Protein AF-A0AAE0N5F9-F1 (afdb_monomer_lite)

Sequence (360 aa):
MNVAGLPATLNPNDVPGDKTTNVETIGSKFAEYGYDVIHVQEDFNYHAAIFRTDNHPFRTATSGGVPFGSGLNTLSKLDWVRFERVKWATCSDASSSDCLTPKGFTFMRAAISAGAADNTTAVYVDFYNLHADAGTEGGDNPSYIAAFSQGNAVLTYGDTNGRYSRAADTAIREEGLCAKPSSNHSCETVDKVFYRSSPLVTLKAETFQYASSLFLQADGNVLSGH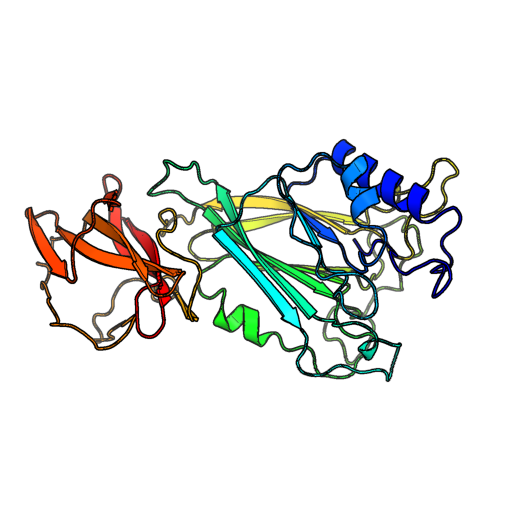NPVSVNFTWSSGPSLRQSTFRGGSYGTWFSDVSVGLTLTDGTRLTHGGTGGSATSITLGASEYWVEARLCQGQRSGQTRNFYSRASTTSGRTVAAGTATQDYATFSAPSGWHIVGFLGQAGDELDQLAFVYAPK

Structure (mmCIF, N/CA/C/O backbone):
data_AF-A0AAE0N5F9-F1
#
_entry.id   AF-A0AAE0N5F9-F1
#
loop_
_atom_site.group_PDB
_atom_site.id
_atom_site.type_symbol
_atom_site.label_atom_id
_atom_site.label_alt_id
_atom_site.label_comp_id
_atom_site.label_asym_id
_atom_site.label_entity_id
_atom_site.label_seq_id
_atom_site.pdbx_PDB_ins_code
_atom_site.Cartn_x
_atom_site.Cartn_y
_atom_site.Cartn_z
_atom_site.occupancy
_atom_site.B_iso_or_equiv
_atom_site.auth_seq_id
_atom_site.auth_comp_id
_atom_site.auth_asym_id
_atom_site.auth_atom_id
_atom_site.pdbx_PDB_model_num
ATOM 1 N N . MET A 1 1 ? 9.874 0.698 -11.959 1.00 92.56 1 MET A N 1
ATOM 2 C CA . MET A 1 1 ? 10.914 0.556 -12.990 1.00 92.56 1 MET A CA 1
ATOM 3 C C . MET A 1 1 ? 10.453 -0.527 -13.932 1.00 92.56 1 MET A C 1
ATOM 5 O O . MET A 1 1 ? 10.354 -1.678 -13.521 1.00 92.56 1 MET A O 1
ATOM 9 N N . ASN A 1 2 ? 10.182 -0.168 -15.178 1.00 93.19 2 ASN A N 1
ATOM 10 C CA . ASN A 1 2 ? 10.028 -1.157 -16.229 1.00 93.19 2 ASN A CA 1
ATOM 11 C C . ASN A 1 2 ? 11.397 -1.818 -16.478 1.00 93.19 2 ASN A C 1
ATOM 13 O O . ASN A 1 2 ? 12.380 -1.120 -16.735 1.00 93.19 2 ASN A O 1
ATOM 17 N N . VAL A 1 3 ? 11.489 -3.140 -16.315 1.00 94.12 3 VAL A N 1
ATOM 18 C CA . VAL A 1 3 ? 12.758 -3.892 -16.370 1.00 94.12 3 VAL A CA 1
ATOM 19 C C . VAL A 1 3 ? 13.013 -4.550 -17.726 1.00 94.12 3 VAL A C 1
ATOM 21 O O . VAL A 1 3 ? 13.980 -5.296 -17.858 1.00 94.12 3 VAL A O 1
ATOM 24 N N . ALA A 1 4 ? 12.173 -4.288 -18.736 1.00 89.94 4 ALA A N 1
ATOM 25 C CA . ALA A 1 4 ? 12.346 -4.814 -20.089 1.00 89.94 4 ALA A CA 1
ATOM 26 C C . ALA A 1 4 ? 12.454 -6.360 -20.150 1.00 89.94 4 ALA A C 1
ATOM 28 O O . ALA A 1 4 ? 13.187 -6.914 -20.977 1.00 89.94 4 ALA A O 1
ATOM 29 N N . GLY A 1 5 ? 11.727 -7.073 -19.284 1.00 89.06 5 GLY A N 1
ATOM 30 C CA . GLY A 1 5 ? 11.874 -8.514 -19.035 1.00 89.06 5 GLY A CA 1
ATOM 31 C C . GLY A 1 5 ? 11.122 -9.443 -19.998 1.00 89.06 5 GLY A C 1
ATOM 32 O O . GLY A 1 5 ? 10.902 -10.614 -19.670 1.00 89.06 5 GLY A O 1
ATOM 33 N N . LEU A 1 6 ? 10.737 -8.959 -21.183 1.00 86.75 6 LEU A N 1
ATOM 34 C CA . LEU A 1 6 ? 10.271 -9.803 -22.290 1.00 86.75 6 LEU A CA 1
ATOM 35 C C . LEU A 1 6 ? 11.394 -10.736 -22.778 1.00 86.75 6 LEU A C 1
ATOM 37 O O . LEU A 1 6 ? 12.543 -10.290 -22.850 1.00 86.75 6 LEU A O 1
ATOM 41 N N . PRO A 1 7 ? 11.107 -11.994 -23.168 1.00 84.94 7 PRO A N 1
ATOM 42 C CA . PRO A 1 7 ? 12.103 -12.880 -23.772 1.00 84.94 7 PRO A CA 1
ATOM 43 C C . PRO A 1 7 ? 12.840 -12.208 -24.934 1.00 84.94 7 PRO A C 1
ATOM 45 O O . PRO A 1 7 ? 12.204 -11.634 -25.817 1.00 84.94 7 PRO A O 1
ATOM 48 N N . ALA A 1 8 ? 14.171 -12.315 -24.968 1.00 83.62 8 ALA A N 1
ATOM 49 C CA . ALA A 1 8 ? 14.989 -11.690 -26.014 1.00 83.62 8 ALA A CA 1
ATOM 50 C C . ALA A 1 8 ? 14.609 -12.138 -27.441 1.00 83.62 8 ALA A C 1
ATOM 52 O O . ALA A 1 8 ? 14.748 -11.368 -28.384 1.00 83.62 8 ALA A O 1
ATOM 53 N N . THR A 1 9 ? 14.084 -13.359 -27.593 1.00 79.94 9 THR A N 1
ATOM 54 C CA . THR A 1 9 ? 13.575 -13.895 -28.866 1.00 79.94 9 THR A CA 1
ATOM 55 C C . THR A 1 9 ? 12.259 -13.265 -29.324 1.00 79.94 9 THR A C 1
ATOM 57 O O . THR A 1 9 ? 11.937 -13.356 -30.504 1.00 79.94 9 THR A O 1
ATOM 60 N N . LEU A 1 10 ? 11.491 -12.664 -28.409 1.00 77.88 10 LEU A N 1
ATOM 61 C CA . LEU A 1 10 ? 10.228 -11.988 -28.711 1.00 77.88 10 LEU A CA 1
ATOM 62 C C . LEU A 1 10 ? 10.434 -10.489 -28.907 1.00 77.88 10 LEU A C 1
ATOM 64 O O . LEU A 1 10 ? 9.923 -9.925 -29.868 1.00 77.88 10 LEU A O 1
ATOM 68 N N . ASN A 1 11 ? 11.170 -9.847 -27.997 1.00 78.81 11 ASN A N 1
ATOM 69 C CA . ASN A 1 11 ? 11.484 -8.430 -28.105 1.00 78.81 11 ASN A CA 1
ATOM 70 C C . ASN A 1 11 ? 12.772 -8.091 -27.328 1.00 78.81 11 ASN A C 1
ATOM 72 O O . ASN A 1 11 ? 12.783 -8.184 -26.093 1.00 78.81 11 ASN A O 1
ATOM 76 N N . PRO A 1 12 ? 13.861 -7.675 -28.001 1.00 71.94 12 PRO A N 1
ATOM 77 C CA . PRO A 1 12 ? 15.080 -7.238 -27.325 1.00 71.94 12 PRO A CA 1
ATOM 78 C C . PRO A 1 12 ? 14.930 -5.877 -26.615 1.00 71.94 12 PRO A C 1
ATOM 80 O O . PRO A 1 12 ? 15.780 -5.542 -25.795 1.00 71.94 12 PRO A O 1
ATOM 83 N N . ASN A 1 13 ? 13.844 -5.129 -26.861 1.00 72.75 13 ASN A N 1
ATOM 84 C CA . ASN A 1 13 ? 13.573 -3.775 -26.353 1.00 72.75 13 ASN A CA 1
ATOM 85 C C . ASN A 1 13 ? 14.649 -2.737 -26.736 1.00 72.75 13 ASN A C 1
ATOM 87 O O . ASN A 1 13 ? 14.773 -1.713 -26.068 1.00 72.75 13 ASN A O 1
ATOM 91 N N . ASP A 1 14 ? 15.442 -3.019 -27.778 1.00 79.19 14 ASP A N 1
ATOM 92 C CA . ASP A 1 14 ? 16.609 -2.231 -28.208 1.00 79.19 14 ASP A CA 1
ATOM 93 C C . ASP A 1 14 ? 17.596 -1.898 -27.066 1.00 79.19 14 ASP A C 1
ATOM 95 O O . ASP A 1 14 ? 18.341 -0.921 -27.129 1.00 79.19 14 ASP A O 1
ATOM 99 N N . VAL A 1 15 ? 17.619 -2.724 -26.011 1.00 86.25 15 VAL A N 1
ATOM 100 C CA . VAL A 1 15 ? 18.553 -2.601 -24.886 1.00 86.25 15 VAL A CA 1
ATOM 101 C C . VAL A 1 15 ? 19.813 -3.415 -25.204 1.00 86.25 15 VAL A C 1
ATOM 103 O O . VAL A 1 15 ? 19.700 -4.626 -25.414 1.00 86.25 15 VAL A O 1
ATOM 106 N N . PRO A 1 16 ? 21.014 -2.805 -25.234 1.00 88.94 16 PRO A N 1
ATOM 107 C CA . PRO A 1 16 ? 22.256 -3.540 -25.460 1.00 88.94 16 PRO A CA 1
ATOM 108 C C . PRO A 1 16 ? 22.535 -4.585 -24.371 1.00 88.94 16 PRO A C 1
ATOM 110 O O . PRO A 1 16 ? 22.164 -4.404 -23.210 1.00 88.94 16 PRO A O 1
ATOM 113 N N . GLY A 1 17 ? 23.264 -5.643 -24.729 1.00 88.44 17 GLY A N 1
ATOM 114 C CA . GLY A 1 17 ? 23.733 -6.661 -23.785 1.00 88.44 17 GLY A CA 1
ATOM 115 C C . GLY A 1 17 ? 22.779 -7.843 -23.585 1.00 88.44 17 GLY A C 1
ATOM 116 O O . GLY A 1 17 ? 21.718 -7.947 -24.201 1.00 88.44 17 GLY A O 1
ATOM 117 N N . ASP A 1 18 ? 23.199 -8.782 -22.739 1.00 92.44 18 ASP A N 1
ATOM 118 C CA . ASP A 1 18 ? 22.393 -9.949 -22.377 1.00 92.44 18 ASP A CA 1
ATOM 119 C C . ASP A 1 18 ? 21.315 -9.571 -21.349 1.00 92.44 18 ASP A C 1
ATOM 121 O O . ASP A 1 18 ? 21.605 -8.970 -20.313 1.00 92.44 18 ASP A O 1
ATOM 125 N N . LYS A 1 19 ? 20.063 -9.975 -21.602 1.00 91.56 19 LYS A N 1
ATOM 126 C CA . LYS A 1 19 ? 18.930 -9.626 -20.733 1.00 91.56 19 LYS A CA 1
ATOM 127 C C . LYS A 1 19 ? 19.079 -10.158 -19.315 1.00 91.56 19 LYS A C 1
ATOM 129 O O . LYS A 1 19 ? 18.713 -9.455 -18.378 1.00 91.56 19 LYS A O 1
ATOM 134 N N . THR A 1 20 ? 19.619 -11.366 -19.149 1.00 94.31 20 THR A N 1
ATOM 135 C CA . THR A 1 20 ? 19.816 -11.947 -17.813 1.00 94.31 20 THR A CA 1
ATOM 136 C C . THR A 1 20 ? 20.815 -11.107 -17.027 1.00 94.31 20 THR A C 1
ATOM 138 O O . THR A 1 20 ? 20.527 -10.698 -15.908 1.00 94.31 20 THR A O 1
ATOM 141 N N . THR A 1 21 ? 21.943 -10.773 -17.649 1.00 95.75 21 THR A N 1
ATOM 142 C CA . THR A 1 21 ? 23.001 -9.945 -17.062 1.00 95.75 21 THR A CA 1
ATOM 143 C C . THR A 1 21 ? 22.489 -8.542 -16.716 1.00 95.75 21 THR A C 1
ATOM 145 O O . THR A 1 21 ? 22.775 -8.016 -15.637 1.00 95.75 21 THR A O 1
ATOM 148 N N . ASN A 1 22 ? 21.671 -7.944 -17.590 1.00 95.62 22 ASN A N 1
ATOM 149 C CA . ASN A 1 22 ? 21.062 -6.638 -17.345 1.00 95.62 22 ASN A CA 1
ATOM 150 C C . ASN A 1 22 ? 20.139 -6.669 -16.122 1.00 95.62 22 ASN A C 1
ATOM 152 O O . ASN A 1 22 ? 20.269 -5.820 -15.241 1.00 95.62 22 ASN A O 1
ATOM 156 N N . VAL A 1 23 ? 19.250 -7.661 -16.008 1.00 95.56 23 VAL A N 1
ATOM 157 C CA . VAL A 1 23 ? 18.350 -7.731 -14.849 1.00 95.56 23 VAL A CA 1
ATOM 158 C C . VAL A 1 23 ? 19.057 -8.141 -13.552 1.00 95.56 23 VAL A C 1
ATOM 160 O O . VAL A 1 23 ? 18.660 -7.685 -12.483 1.00 95.56 23 VAL A O 1
ATOM 163 N N . GLU A 1 24 ? 20.140 -8.921 -13.614 1.00 97.75 24 GLU A N 1
ATOM 164 C CA . GLU A 1 24 ? 21.000 -9.171 -12.448 1.00 97.75 24 GLU A CA 1
ATOM 165 C C . GLU A 1 24 ? 21.682 -7.886 -11.984 1.00 97.75 24 GLU A C 1
ATOM 167 O O . GLU A 1 24 ? 21.749 -7.619 -10.786 1.00 97.75 24 GLU A O 1
ATOM 172 N N . THR A 1 25 ? 22.134 -7.054 -12.924 1.00 98.12 25 THR A N 1
ATOM 173 C CA . THR A 1 25 ? 22.695 -5.733 -12.615 1.00 98.12 25 THR A CA 1
ATOM 174 C C . THR A 1 25 ? 21.641 -4.825 -11.981 1.00 98.12 25 THR A C 1
ATOM 176 O O . THR A 1 25 ? 21.938 -4.136 -11.007 1.00 98.12 25 THR A O 1
ATOM 179 N N . ILE A 1 26 ? 20.399 -4.857 -12.478 1.00 98.06 26 ILE A N 1
ATOM 180 C CA . ILE A 1 26 ? 19.266 -4.155 -11.859 1.00 98.06 26 ILE A CA 1
ATOM 181 C C . ILE A 1 26 ? 19.059 -4.636 -10.413 1.00 98.06 26 ILE A C 1
ATOM 183 O O . ILE A 1 26 ? 18.990 -3.800 -9.515 1.00 98.06 26 ILE A O 1
ATOM 187 N N . GLY A 1 27 ? 19.023 -5.952 -10.169 1.00 98.19 27 GLY A N 1
ATOM 188 C CA . GLY A 1 27 ? 18.875 -6.519 -8.822 1.00 98.19 27 GLY A CA 1
ATOM 189 C C . GLY A 1 27 ? 20.006 -6.118 -7.868 1.00 98.19 27 GLY A C 1
ATOM 190 O O . GLY A 1 27 ? 19.739 -5.671 -6.755 1.00 98.19 27 GLY A O 1
ATOM 191 N N . SER A 1 28 ? 21.262 -6.148 -8.329 1.00 98.50 28 SER A N 1
ATOM 192 C CA . SER A 1 28 ? 22.415 -5.674 -7.548 1.00 98.50 28 SER A CA 1
ATOM 193 C C . SER A 1 28 ? 22.276 -4.200 -7.166 1.00 98.50 28 SER A C 1
ATOM 195 O O . SER A 1 28 ? 22.584 -3.823 -6.040 1.00 98.50 28 SER A O 1
ATOM 197 N N . LYS A 1 29 ? 21.780 -3.362 -8.083 1.00 98.25 29 LYS A N 1
ATOM 198 C CA . LYS A 1 29 ? 21.563 -1.929 -7.843 1.00 98.25 29 LYS A CA 1
ATOM 199 C C . LYS A 1 29 ? 20.388 -1.661 -6.907 1.00 98.25 29 LYS A C 1
ATOM 201 O O . LYS A 1 29 ? 20.452 -0.738 -6.099 1.00 98.25 29 LYS A O 1
ATOM 206 N N . PHE A 1 30 ? 19.332 -2.471 -6.967 1.00 98.31 30 PHE A N 1
ATOM 207 C CA . PHE A 1 30 ? 18.261 -2.430 -5.971 1.00 98.31 30 PHE A CA 1
ATOM 208 C C . PHE A 1 30 ? 18.799 -2.719 -4.567 1.00 98.31 30 PHE A C 1
ATOM 210 O O . PHE A 1 30 ? 18.522 -1.941 -3.652 1.00 98.31 30 PHE A O 1
ATOM 217 N N . ALA A 1 31 ? 19.626 -3.755 -4.413 1.00 98.12 31 ALA A N 1
ATOM 218 C CA . ALA A 1 31 ? 20.292 -4.066 -3.149 1.00 98.12 31 ALA A CA 1
ATOM 219 C C . ALA A 1 31 ? 21.282 -2.973 -2.702 1.00 98.12 31 ALA A C 1
ATOM 221 O O . ALA A 1 31 ? 21.339 -2.651 -1.516 1.00 98.12 31 ALA A O 1
ATOM 222 N N . GLU A 1 32 ? 22.046 -2.393 -3.635 1.00 98.06 32 GLU A N 1
ATOM 223 C CA . GLU A 1 32 ? 23.027 -1.328 -3.381 1.00 98.06 32 GLU A CA 1
ATOM 224 C C . GLU A 1 32 ? 22.364 -0.055 -2.840 1.00 98.06 32 GLU A C 1
ATOM 226 O O . GLU A 1 32 ? 22.799 0.487 -1.825 1.00 98.06 32 GLU A O 1
ATOM 231 N N . TYR A 1 33 ? 21.303 0.419 -3.501 1.00 97.56 33 TYR A N 1
ATOM 232 C CA . TYR A 1 33 ? 20.632 1.669 -3.133 1.00 97.56 33 TYR A CA 1
ATOM 233 C C . TYR A 1 33 ? 19.569 1.492 -2.047 1.00 97.56 33 TYR A C 1
ATOM 235 O O . TYR A 1 33 ? 19.185 2.471 -1.409 1.00 97.56 33 TYR A O 1
ATOM 243 N N . GLY A 1 34 ? 19.106 0.259 -1.815 1.00 96.44 34 GLY A N 1
ATOM 244 C CA . GLY A 1 34 ? 18.270 -0.104 -0.678 1.00 96.44 34 GLY A CA 1
ATOM 245 C C . GLY A 1 34 ? 16.987 0.720 -0.572 1.00 96.44 34 GLY A C 1
ATOM 246 O O . GLY A 1 34 ? 16.726 1.294 0.484 1.00 96.44 34 GLY A O 1
ATOM 247 N N . TYR A 1 35 ? 16.186 0.784 -1.633 1.00 97.31 35 TYR A N 1
ATOM 248 C CA . TYR A 1 35 ? 14.861 1.416 -1.595 1.00 97.31 35 TYR A CA 1
ATOM 249 C C . TYR A 1 35 ? 13.896 0.644 -0.670 1.00 97.31 35 TYR A C 1
ATOM 251 O O . TYR A 1 35 ? 14.074 -0.540 -0.426 1.00 97.31 35 TYR A O 1
ATOM 259 N N . ASP A 1 36 ? 12.860 1.280 -0.118 1.00 97.25 36 ASP A N 1
ATOM 260 C CA . ASP A 1 36 ? 11.956 0.576 0.816 1.00 97.25 36 ASP A CA 1
ATOM 261 C C . ASP A 1 36 ? 10.873 -0.245 0.101 1.00 97.25 36 ASP A C 1
ATOM 263 O O . ASP A 1 36 ? 10.499 -1.338 0.543 1.00 97.25 36 ASP A O 1
ATOM 267 N N . VAL A 1 37 ? 10.373 0.266 -1.025 1.00 98.19 37 VAL A N 1
ATOM 268 C CA . VAL A 1 37 ? 9.403 -0.410 -1.891 1.00 98.19 37 VAL A CA 1
ATOM 269 C C . VAL A 1 37 ? 9.792 -0.157 -3.343 1.00 98.19 37 VAL A C 1
ATOM 271 O O . VAL A 1 37 ? 9.966 0.987 -3.759 1.00 98.19 37 VAL A O 1
ATOM 274 N N . ILE A 1 38 ? 9.925 -1.231 -4.113 1.00 98.44 38 ILE A N 1
ATOM 275 C CA . ILE A 1 38 ? 10.304 -1.212 -5.522 1.00 98.44 38 ILE A CA 1
ATOM 276 C C . ILE A 1 38 ? 9.200 -1.897 -6.311 1.00 98.44 38 ILE A C 1
ATOM 278 O O . ILE A 1 38 ? 8.989 -3.101 -6.191 1.00 98.44 38 ILE A O 1
ATOM 282 N N . HIS A 1 39 ? 8.512 -1.134 -7.152 1.00 98.19 39 HIS A N 1
ATOM 283 C CA . HIS A 1 39 ? 7.582 -1.670 -8.139 1.00 98.19 39 HIS A CA 1
ATOM 284 C C . HIS A 1 39 ? 8.298 -1.891 -9.467 1.00 98.19 39 HIS A C 1
ATOM 286 O O . HIS A 1 39 ? 8.887 -0.956 -10.020 1.00 98.19 39 HIS A O 1
ATOM 292 N N . VAL A 1 40 ? 8.224 -3.116 -9.986 1.00 96.94 40 VAL A N 1
ATOM 293 C CA . VAL A 1 40 ? 8.745 -3.475 -11.308 1.00 96.94 40 VAL A CA 1
ATOM 294 C C . VAL A 1 40 ? 7.609 -3.772 -12.284 1.00 96.94 40 VAL A C 1
ATOM 296 O O . VAL A 1 40 ? 6.588 -4.347 -11.896 1.00 96.94 40 VAL A O 1
ATOM 299 N N . GLN A 1 41 ? 7.795 -3.342 -13.533 1.00 95.75 41 GLN A N 1
ATOM 300 C CA . GLN A 1 41 ? 6.914 -3.587 -14.680 1.00 95.75 41 GLN A CA 1
ATOM 301 C C . GLN A 1 41 ? 7.688 -4.372 -15.752 1.00 95.75 41 GLN A C 1
ATOM 303 O O . GLN A 1 41 ? 8.915 -4.319 -15.783 1.00 95.75 41 GLN A O 1
ATOM 308 N N . GLU A 1 42 ? 6.985 -5.097 -16.623 1.00 93.00 42 GLU A N 1
ATOM 309 C CA . GLU A 1 42 ? 7.571 -6.033 -17.605 1.00 93.00 42 GLU A CA 1
ATOM 310 C C . GLU A 1 42 ? 8.489 -7.114 -17.018 1.00 93.00 42 GLU A C 1
ATOM 312 O O . GLU A 1 42 ? 9.301 -7.710 -17.724 1.00 93.00 42 GLU A O 1
ATOM 317 N N . ASP A 1 43 ? 8.359 -7.422 -15.734 1.00 94.38 43 ASP A N 1
ATOM 318 C CA . ASP A 1 43 ? 9.132 -8.474 -15.087 1.00 94.38 43 ASP A CA 1
ATOM 319 C C . ASP A 1 43 ? 8.521 -9.864 -15.355 1.00 94.38 43 ASP A C 1
ATOM 321 O O . ASP A 1 43 ? 7.946 -10.511 -14.476 1.00 94.38 43 ASP A O 1
ATOM 325 N N . PHE A 1 44 ? 8.566 -10.292 -16.621 1.00 91.44 44 PHE A N 1
ATOM 326 C CA . PHE A 1 44 ? 7.936 -11.530 -17.083 1.00 91.44 44 PHE A CA 1
ATOM 327 C C . PHE A 1 44 ? 8.851 -12.749 -16.890 1.00 91.44 44 PHE A C 1
ATOM 329 O O . PHE A 1 44 ? 8.584 -13.623 -16.062 1.00 91.44 44 PHE A O 1
ATOM 336 N N . ASN A 1 45 ? 9.949 -12.825 -17.651 1.00 91.62 45 ASN A N 1
ATOM 337 C CA . ASN A 1 45 ? 10.724 -14.063 -17.807 1.00 91.62 45 ASN A CA 1
ATOM 338 C C . ASN A 1 45 ? 12.058 -14.084 -17.049 1.00 91.62 45 ASN A C 1
ATOM 340 O O . ASN A 1 45 ? 12.666 -15.149 -16.951 1.00 91.62 45 ASN A O 1
ATOM 344 N N . TYR A 1 46 ? 12.497 -12.952 -16.493 1.00 92.50 46 TYR A N 1
ATOM 345 C CA . TYR A 1 46 ? 13.811 -12.830 -15.848 1.00 92.50 46 TYR A CA 1
ATOM 346 C C . TYR A 1 46 ? 13.753 -12.446 -14.356 1.00 92.50 46 TYR A C 1
ATOM 348 O O . TYR A 1 46 ? 14.793 -12.214 -13.745 1.00 92.50 46 TYR A O 1
ATOM 356 N N . HIS A 1 47 ? 12.571 -12.468 -13.731 1.00 92.69 47 HIS A N 1
ATOM 357 C CA . HIS A 1 47 ? 12.369 -12.146 -12.308 1.00 92.69 47 HIS A CA 1
ATOM 358 C C . HIS A 1 47 ? 13.312 -12.914 -11.368 1.00 92.69 47 HIS A C 1
ATOM 360 O O . HIS A 1 47 ? 13.873 -12.354 -10.429 1.00 92.69 47 HIS A O 1
ATOM 366 N N . ALA A 1 48 ? 13.552 -14.201 -11.649 1.00 94.00 48 ALA A N 1
ATOM 367 C CA . ALA A 1 48 ? 14.446 -15.030 -10.846 1.00 94.00 48 ALA A CA 1
ATOM 368 C C . ALA A 1 48 ? 15.888 -14.500 -10.839 1.00 94.00 48 ALA A C 1
ATOM 370 O O . ALA A 1 48 ? 16.587 -14.677 -9.848 1.00 94.00 48 ALA A O 1
ATOM 371 N N . ALA A 1 49 ? 16.324 -13.843 -11.914 1.00 96.00 49 ALA A N 1
ATOM 372 C CA . ALA A 1 49 ? 17.658 -13.274 -12.021 1.00 96.00 49 ALA A CA 1
ATOM 373 C C . ALA A 1 49 ? 17.788 -11.964 -11.223 1.00 96.00 49 ALA A C 1
ATOM 375 O O . ALA A 1 49 ? 18.772 -11.818 -10.505 1.00 96.00 49 ALA A O 1
ATOM 376 N N . ILE A 1 50 ? 16.762 -11.096 -11.211 1.00 96.19 50 ILE A N 1
ATOM 377 C CA . ILE A 1 50 ? 16.694 -9.954 -10.269 1.00 96.19 50 ILE A CA 1
ATOM 378 C C . ILE A 1 50 ? 16.845 -10.469 -8.833 1.00 96.19 50 ILE A C 1
ATOM 380 O O . ILE A 1 50 ? 17.648 -9.977 -8.048 1.00 96.19 50 ILE A O 1
ATOM 384 N N . PHE A 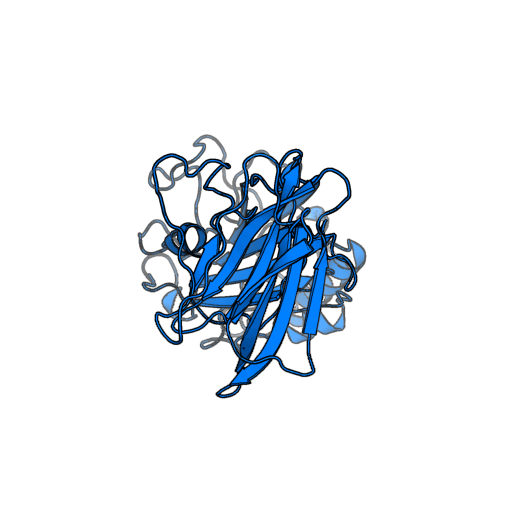1 51 ? 16.101 -11.522 -8.502 1.00 94.06 51 PHE A N 1
ATOM 385 C CA . PHE A 1 51 ? 16.067 -12.109 -7.166 1.00 94.06 51 PHE A CA 1
ATOM 386 C C . PHE A 1 51 ? 17.351 -12.827 -6.735 1.00 94.06 51 PHE A C 1
ATOM 388 O O . PHE A 1 51 ? 17.478 -13.143 -5.553 1.00 94.06 51 PHE A O 1
ATOM 395 N N . ARG A 1 52 ? 18.269 -13.140 -7.660 1.00 96.62 52 ARG A N 1
ATOM 396 C CA . ARG A 1 52 ? 19.577 -13.721 -7.314 1.00 96.62 52 ARG A CA 1
ATOM 397 C C . ARG A 1 52 ? 20.527 -12.686 -6.726 1.00 96.62 52 ARG A C 1
ATOM 399 O O . ARG A 1 52 ? 21.398 -13.062 -5.947 1.00 96.62 52 ARG A O 1
ATOM 406 N N . THR A 1 53 ? 20.388 -11.430 -7.135 1.00 98.12 53 THR A N 1
ATOM 407 C CA . THR A 1 53 ? 21.314 -10.348 -6.786 1.00 98.12 53 THR A CA 1
ATOM 408 C C . THR A 1 53 ? 20.695 -9.282 -5.888 1.00 98.12 53 THR A C 1
ATOM 410 O O . THR A 1 53 ? 21.427 -8.528 -5.252 1.00 98.12 53 THR A O 1
ATOM 413 N N . ASP A 1 54 ? 19.368 -9.244 -5.787 1.00 98.38 54 ASP A N 1
ATOM 414 C CA . ASP A 1 54 ? 18.642 -8.417 -4.830 1.00 98.38 54 ASP A CA 1
ATOM 415 C C . ASP A 1 54 ? 18.603 -9.033 -3.413 1.00 98.38 54 ASP A C 1
ATOM 417 O O . ASP A 1 54 ? 18.701 -10.250 -3.242 1.00 98.38 54 ASP A O 1
ATOM 421 N N . ASN A 1 55 ? 18.433 -8.196 -2.382 1.00 97.69 55 ASN A N 1
ATOM 422 C CA . ASN A 1 55 ? 18.402 -8.611 -0.975 1.00 97.69 55 ASN A CA 1
ATOM 423 C C . ASN A 1 55 ? 17.172 -8.119 -0.183 1.00 97.69 55 ASN A C 1
ATOM 425 O O . ASN A 1 55 ? 17.182 -8.187 1.050 1.00 97.69 55 ASN A O 1
ATOM 429 N N . HIS A 1 56 ? 16.114 -7.642 -0.846 1.00 98.06 56 HIS A N 1
ATOM 430 C CA . HIS A 1 56 ? 14.895 -7.234 -0.154 1.00 98.06 56 HIS A CA 1
ATOM 431 C C . HIS A 1 56 ? 14.218 -8.452 0.500 1.00 98.06 56 HIS A C 1
ATOM 433 O O . HIS A 1 56 ? 14.030 -9.485 -0.151 1.00 98.06 56 HIS A O 1
ATOM 439 N N . PRO A 1 57 ? 13.830 -8.361 1.785 1.00 96.75 57 PRO A N 1
ATOM 440 C CA . PRO A 1 57 ? 13.315 -9.505 2.537 1.00 96.75 57 PRO A CA 1
ATOM 441 C C . PRO A 1 57 ? 11.945 -9.980 2.048 1.00 96.75 57 PRO A C 1
ATOM 443 O O . PRO A 1 57 ? 11.623 -11.162 2.186 1.00 96.75 57 PRO A O 1
ATOM 446 N N . PHE A 1 58 ? 11.144 -9.085 1.466 1.00 96.44 58 PHE A N 1
ATOM 447 C CA . PHE A 1 58 ? 9.819 -9.407 0.966 1.00 96.44 58 PHE A CA 1
ATOM 448 C C . PHE A 1 58 ? 9.727 -9.177 -0.535 1.00 96.44 58 PHE A C 1
ATOM 450 O O . PHE A 1 58 ? 10.220 -8.188 -1.079 1.00 96.44 58 PHE A O 1
ATOM 457 N N . ARG A 1 59 ? 9.048 -10.099 -1.216 1.00 95.56 59 ARG A N 1
ATOM 458 C CA . ARG A 1 59 ? 8.775 -10.006 -2.649 1.00 95.56 59 ARG A CA 1
ATOM 459 C C . ARG A 1 59 ? 7.455 -10.665 -2.998 1.00 95.56 59 ARG A C 1
ATOM 461 O O . ARG A 1 59 ? 7.106 -11.710 -2.447 1.00 95.56 59 ARG A O 1
ATOM 468 N N . THR A 1 60 ? 6.722 -10.071 -3.925 1.00 95.50 60 THR A N 1
ATOM 469 C CA . THR A 1 60 ? 5.464 -10.649 -4.400 1.00 95.50 60 THR A CA 1
ATOM 470 C C . THR A 1 60 ? 5.738 -11.872 -5.263 1.00 95.50 60 THR A C 1
ATOM 472 O O . THR A 1 60 ? 6.692 -11.883 -6.042 1.00 95.50 60 THR A O 1
ATOM 475 N N . ALA A 1 61 ? 4.863 -12.874 -5.199 1.00 93.25 61 ALA A N 1
ATOM 476 C CA . ALA A 1 61 ? 4.903 -13.967 -6.159 1.00 93.25 61 ALA A CA 1
ATOM 477 C C . ALA A 1 61 ? 4.673 -13.445 -7.590 1.00 93.25 61 ALA A C 1
ATOM 479 O O . ALA A 1 61 ? 3.781 -12.615 -7.832 1.00 93.25 61 ALA A O 1
ATOM 480 N N . THR A 1 62 ? 5.465 -13.971 -8.528 1.00 92.12 62 THR A N 1
ATOM 481 C CA . THR A 1 62 ? 5.254 -13.757 -9.962 1.00 92.12 62 THR A CA 1
ATOM 482 C C . THR A 1 62 ? 3.929 -14.376 -10.407 1.00 92.12 62 THR A C 1
ATOM 484 O O . THR A 1 62 ? 3.489 -15.392 -9.868 1.00 92.12 62 THR A O 1
ATOM 487 N N . SER A 1 63 ? 3.291 -13.763 -11.403 1.00 92.94 63 SER A N 1
ATOM 488 C CA . SER A 1 63 ? 2.094 -14.306 -12.062 1.00 92.94 63 SER A CA 1
ATOM 489 C C . SER A 1 63 ? 2.422 -15.194 -13.273 1.00 92.94 63 SER A C 1
ATOM 491 O O . SER A 1 63 ? 1.509 -15.671 -13.940 1.00 92.94 63 SER A O 1
ATOM 493 N N . GLY A 1 64 ? 3.709 -15.445 -13.538 1.00 90.88 64 GLY A N 1
ATOM 494 C CA . GLY A 1 64 ? 4.194 -16.252 -14.659 1.00 90.88 64 GLY A CA 1
ATOM 495 C C . GLY A 1 64 ? 4.939 -15.425 -15.708 1.00 90.88 64 GLY A C 1
ATOM 496 O O . GLY A 1 64 ? 5.098 -14.215 -15.574 1.00 90.88 64 GLY A O 1
ATOM 497 N N . GLY A 1 65 ? 5.420 -16.096 -16.755 1.00 89.44 65 GLY A N 1
ATOM 498 C CA . GLY A 1 65 ? 5.996 -15.437 -17.930 1.00 89.44 65 GLY A CA 1
ATOM 499 C C . GLY A 1 65 ? 4.929 -15.053 -18.955 1.00 89.44 65 GLY A C 1
ATOM 500 O O . GLY A 1 65 ? 3.744 -15.351 -18.785 1.00 89.44 65 GLY A O 1
ATOM 501 N N . VAL A 1 66 ? 5.351 -14.439 -20.057 1.00 86.06 66 VAL A N 1
ATOM 502 C CA . VAL A 1 66 ? 4.467 -14.199 -21.211 1.00 86.06 66 VAL A CA 1
ATOM 503 C C . VAL A 1 66 ? 3.923 -15.535 -21.751 1.00 86.06 66 VAL A C 1
ATOM 505 O O . VAL A 1 66 ? 4.690 -16.499 -21.829 1.00 86.06 66 VAL A O 1
ATOM 508 N N . PRO A 1 67 ? 2.632 -15.626 -22.137 1.00 86.38 67 PRO A N 1
ATOM 509 C CA . PRO A 1 67 ? 1.614 -14.559 -22.165 1.00 86.38 67 PRO A CA 1
ATOM 510 C C . PRO A 1 67 ? 0.750 -14.453 -20.893 1.00 86.38 67 PRO A C 1
ATOM 512 O O . PRO A 1 67 ? -0.193 -13.670 -20.847 1.00 86.38 67 PRO A O 1
ATOM 515 N N . PHE A 1 68 ? 1.019 -15.257 -19.864 1.00 87.12 68 PHE A N 1
ATOM 516 C CA . PHE A 1 68 ? 0.109 -15.425 -18.724 1.00 87.12 68 PHE A CA 1
ATOM 517 C C . PHE A 1 68 ? 0.368 -14.464 -17.563 1.00 87.12 68 PHE A C 1
ATOM 519 O O . PHE A 1 68 ? -0.552 -14.161 -16.809 1.00 87.12 68 PHE A O 1
ATOM 526 N N . GLY A 1 69 ? 1.608 -14.012 -17.386 1.00 90.50 69 GLY A N 1
ATOM 527 C CA . GLY A 1 69 ? 1.984 -13.124 -16.293 1.00 90.50 69 GLY A CA 1
ATOM 528 C C . GLY A 1 69 ? 1.801 -11.653 -16.634 1.00 90.50 69 GLY A C 1
ATOM 529 O O . GLY A 1 69 ? 2.011 -11.245 -17.769 1.00 90.50 69 GLY A O 1
ATOM 530 N N . SER A 1 70 ? 1.465 -10.841 -15.633 1.00 91.75 70 SER A N 1
ATOM 531 C CA . SER A 1 70 ? 1.276 -9.391 -15.783 1.00 91.75 70 SER A CA 1
ATOM 532 C C . SER A 1 70 ? 2.585 -8.604 -15.863 1.00 91.75 70 SER A C 1
ATOM 534 O O . SER A 1 70 ? 2.571 -7.413 -16.154 1.00 91.75 70 SER A O 1
ATOM 536 N N . GLY A 1 71 ? 3.716 -9.230 -15.514 1.00 93.44 71 GLY A N 1
ATOM 537 C CA . GLY A 1 71 ? 5.011 -8.552 -15.397 1.00 93.44 71 GLY A CA 1
ATOM 538 C C . GLY A 1 71 ? 5.071 -7.514 -14.269 1.00 93.44 71 GLY A C 1
ATOM 539 O O . GLY A 1 71 ? 5.992 -6.705 -14.236 1.00 93.44 71 GLY A O 1
ATOM 540 N N . LEU A 1 72 ? 4.088 -7.511 -13.363 1.00 95.69 72 LEU A N 1
ATOM 541 C CA . LEU A 1 72 ? 4.020 -6.598 -12.222 1.00 95.69 72 LEU A CA 1
ATOM 542 C C . LEU A 1 72 ? 4.467 -7.326 -10.966 1.00 95.69 72 LEU A C 1
ATOM 544 O O . LEU A 1 72 ? 3.739 -8.207 -10.508 1.00 95.69 72 LEU A O 1
ATOM 548 N N . ASN A 1 73 ? 5.604 -6.948 -10.392 1.00 96.88 73 ASN A N 1
ATOM 549 C CA . ASN A 1 73 ? 6.078 -7.480 -9.114 1.00 96.88 73 ASN A CA 1
ATOM 550 C C . ASN A 1 73 ? 6.517 -6.345 -8.182 1.00 96.88 73 ASN A C 1
ATOM 552 O O . ASN A 1 73 ? 6.760 -5.217 -8.616 1.00 96.88 73 ASN A O 1
ATOM 556 N N . THR A 1 74 ? 6.614 -6.649 -6.892 1.00 97.81 74 THR A N 1
ATOM 557 C CA . THR A 1 74 ? 7.120 -5.732 -5.872 1.00 97.81 74 THR A CA 1
ATOM 558 C C . THR A 1 74 ? 8.223 -6.410 -5.078 1.00 97.81 74 THR A C 1
ATOM 560 O O . THR A 1 74 ? 8.045 -7.547 -4.639 1.00 97.81 74 THR A O 1
ATOM 563 N N . LEU A 1 75 ? 9.330 -5.699 -4.875 1.00 98.12 75 LEU A N 1
ATOM 564 C CA . LEU A 1 75 ? 10.362 -6.014 -3.889 1.00 98.12 75 LEU A CA 1
ATOM 565 C C . LEU A 1 75 ? 10.247 -4.984 -2.764 1.00 98.12 75 LEU A C 1
ATOM 567 O O . LEU A 1 75 ? 10.006 -3.807 -3.033 1.00 98.12 75 LEU A O 1
ATOM 571 N N . SER A 1 76 ? 10.341 -5.402 -1.506 1.00 97.50 76 SER A N 1
ATOM 572 C CA . SER A 1 76 ? 10.120 -4.494 -0.384 1.00 97.50 76 SER A CA 1
ATOM 573 C C . SER A 1 76 ? 10.864 -4.901 0.879 1.00 97.50 76 SER A C 1
ATOM 575 O O . SER A 1 76 ? 11.056 -6.080 1.177 1.00 97.50 76 SER A O 1
ATOM 577 N N . LYS A 1 77 ? 11.246 -3.890 1.659 1.00 96.50 77 LYS A N 1
ATOM 578 C CA . LYS A 1 77 ? 11.654 -4.046 3.058 1.00 96.50 77 LYS A CA 1
ATOM 579 C C . LYS A 1 77 ? 10.468 -4.116 4.016 1.00 96.50 77 LYS A C 1
ATOM 581 O O . LYS A 1 77 ? 10.649 -4.483 5.173 1.00 96.50 77 LYS A O 1
ATOM 586 N N . LEU A 1 78 ? 9.280 -3.745 3.548 1.00 94.56 78 LEU A N 1
ATOM 587 C CA . LEU A 1 78 ? 8.057 -3.697 4.330 1.00 94.56 78 LEU A CA 1
ATOM 588 C C . LEU A 1 78 ? 7.245 -4.969 4.102 1.00 94.56 78 LEU A C 1
ATOM 590 O O . LEU A 1 78 ? 7.040 -5.390 2.962 1.00 94.56 78 LEU A O 1
ATOM 594 N N . ASP A 1 79 ? 6.748 -5.543 5.193 1.00 91.88 79 ASP A N 1
ATOM 595 C CA . ASP A 1 79 ? 5.746 -6.603 5.127 1.00 91.88 79 ASP A CA 1
ATOM 596 C C . ASP A 1 79 ? 4.354 -6.006 4.847 1.00 91.88 79 ASP A C 1
ATOM 598 O O . ASP A 1 79 ? 4.087 -4.823 5.109 1.00 91.88 79 ASP A O 1
ATOM 602 N N . TRP A 1 80 ? 3.439 -6.825 4.332 1.00 93.12 80 TRP A N 1
ATOM 603 C CA . TRP A 1 80 ? 2.093 -6.400 3.962 1.00 93.12 80 TRP A CA 1
ATOM 604 C C . TRP A 1 80 ? 1.003 -7.298 4.533 1.00 93.12 80 TRP A C 1
ATOM 606 O O . TRP A 1 80 ? 1.120 -8.513 4.643 1.00 93.12 80 TRP A O 1
ATOM 616 N N . VAL A 1 81 ? -0.135 -6.678 4.842 1.00 91.38 81 VAL A N 1
ATOM 617 C CA . VAL A 1 81 ? -1.322 -7.368 5.376 1.00 91.38 81 VAL A CA 1
ATOM 618 C C . VAL A 1 81 ? -2.328 -7.738 4.288 1.00 91.38 81 VAL A C 1
ATOM 620 O O . VAL A 1 81 ? -3.270 -8.493 4.534 1.00 91.38 81 VAL A O 1
ATOM 623 N N . ARG A 1 82 ? -2.156 -7.197 3.076 1.00 92.44 82 ARG A N 1
ATOM 624 C CA . ARG A 1 82 ? -2.954 -7.544 1.898 1.00 92.44 82 ARG A CA 1
ATOM 625 C C . ARG A 1 82 ? -2.155 -7.305 0.626 1.00 92.44 82 ARG A C 1
ATOM 627 O O . ARG A 1 82 ? -1.470 -6.293 0.511 1.00 92.44 82 ARG A O 1
ATOM 634 N N . PHE A 1 83 ? -2.304 -8.223 -0.320 1.00 94.75 83 PHE A N 1
ATOM 635 C CA . PHE A 1 83 ? -1.809 -8.091 -1.679 1.00 94.75 83 PHE A CA 1
ATOM 636 C C . PHE A 1 83 ? -2.855 -8.623 -2.657 1.00 94.75 83 PHE A C 1
ATOM 638 O O . PHE A 1 83 ? -3.461 -9.662 -2.402 1.00 94.75 83 PHE A O 1
ATOM 645 N N . GLU A 1 84 ? -3.054 -7.931 -3.772 1.00 93.44 84 GLU A N 1
ATOM 646 C CA . GLU A 1 84 ? -3.948 -8.356 -4.845 1.00 93.44 84 GLU A CA 1
ATOM 647 C C . GLU A 1 84 ? -3.374 -7.964 -6.205 1.00 93.44 84 GLU A C 1
ATOM 649 O O . GLU A 1 84 ? -2.693 -6.948 -6.335 1.00 93.44 84 GLU A O 1
ATOM 654 N N . ARG A 1 85 ? -3.654 -8.770 -7.230 1.00 93.62 85 ARG A N 1
ATOM 655 C CA . ARG A 1 85 ? -3.302 -8.475 -8.618 1.00 93.62 85 ARG A CA 1
ATOM 656 C C . ARG A 1 85 ? -4.577 -8.431 -9.436 1.00 93.62 85 ARG A C 1
ATOM 658 O O . ARG A 1 85 ? -5.306 -9.417 -9.487 1.00 93.62 85 ARG A O 1
ATOM 665 N N . VAL A 1 86 ? -4.813 -7.297 -10.078 1.00 89.62 86 VAL A N 1
ATOM 666 C CA . VAL A 1 86 ? -6.046 -7.017 -10.802 1.00 89.62 86 VAL A CA 1
ATOM 667 C C . VAL A 1 86 ? -5.693 -6.749 -12.254 1.00 89.62 86 VAL A C 1
ATOM 669 O O . VAL A 1 86 ? -4.891 -5.867 -12.553 1.00 89.62 86 VAL A O 1
ATOM 672 N N . LYS A 1 87 ? -6.286 -7.536 -13.151 1.00 87.00 87 LYS A N 1
ATOM 673 C CA . LYS A 1 87 ? -6.198 -7.318 -14.595 1.00 87.00 87 LYS A CA 1
ATOM 674 C C . LYS A 1 87 ? -7.156 -6.193 -14.992 1.00 87.00 87 LYS A C 1
ATOM 676 O O . LYS A 1 87 ? -8.267 -6.135 -14.462 1.00 87.00 87 LYS A O 1
ATOM 681 N N . TRP A 1 88 ? -6.765 -5.350 -15.945 1.00 83.62 88 TRP A N 1
ATOM 682 C CA . TRP A 1 88 ? -7.702 -4.415 -16.565 1.00 83.62 88 TRP A CA 1
ATOM 683 C C . TRP A 1 88 ? -8.880 -5.161 -17.203 1.00 83.62 88 TRP A C 1
ATOM 685 O O . TRP A 1 88 ? -8.726 -6.246 -17.773 1.00 83.62 88 TRP A O 1
ATOM 695 N N . ALA A 1 89 ? -10.081 -4.594 -17.068 1.00 76.12 89 ALA A N 1
ATOM 696 C CA . ALA A 1 89 ? -11.298 -5.194 -17.616 1.00 76.12 89 ALA A CA 1
ATOM 697 C C . ALA A 1 89 ? -11.320 -5.132 -19.150 1.00 76.12 89 ALA A C 1
ATOM 699 O O . ALA A 1 89 ? -11.821 -6.047 -19.802 1.00 76.12 89 ALA A O 1
ATOM 700 N N . THR A 1 90 ? -10.745 -4.066 -19.700 1.00 70.44 90 THR A N 1
ATOM 701 C CA . THR A 1 90 ? -10.561 -3.843 -21.132 1.00 70.44 90 THR A CA 1
ATOM 702 C C . THR A 1 90 ? -9.064 -3.782 -21.393 1.00 70.44 90 THR A C 1
ATOM 704 O O . THR A 1 90 ? -8.340 -3.247 -20.561 1.00 70.44 90 THR A O 1
ATOM 707 N N . CYS A 1 91 ? -8.617 -4.352 -22.507 1.00 72.94 91 CYS A N 1
ATOM 708 C CA . CYS A 1 91 ? -7.277 -4.128 -23.040 1.00 72.94 91 CYS A CA 1
ATOM 709 C C . CYS A 1 91 ? -7.404 -3.557 -24.457 1.00 72.94 91 CYS A C 1
ATOM 711 O O . CYS A 1 91 ? -8.400 -3.834 -25.139 1.00 72.94 91 CYS A O 1
ATOM 713 N N . SER A 1 92 ? -6.413 -2.793 -24.904 1.00 60.72 92 SER A N 1
ATOM 714 C CA . SER A 1 92 ? -6.362 -2.216 -26.248 1.00 60.72 92 SER A CA 1
ATOM 715 C C . SER A 1 92 ? -5.059 -2.562 -26.968 1.00 60.72 92 SER A C 1
ATOM 717 O O . SER A 1 92 ? -3.991 -2.138 -26.554 1.00 60.72 92 SER A O 1
ATOM 719 N N . ASP A 1 93 ? -5.143 -3.247 -28.113 1.00 68.00 93 ASP A N 1
ATOM 720 C CA . ASP A 1 93 ? -3.990 -3.434 -29.013 1.00 68.00 93 ASP A CA 1
ATOM 721 C C . ASP A 1 93 ? -3.814 -2.270 -30.021 1.00 68.00 93 ASP A C 1
ATOM 723 O O . ASP A 1 93 ? -3.097 -2.383 -31.016 1.00 68.00 93 ASP A O 1
ATOM 727 N N . ALA A 1 94 ? -4.525 -1.150 -29.834 1.00 54.66 94 ALA A N 1
ATOM 728 C CA . ALA A 1 94 ? -4.568 -0.070 -30.827 1.00 54.66 94 ALA A CA 1
ATOM 729 C C . ALA A 1 94 ? -3.225 0.665 -30.980 1.00 54.66 94 ALA A C 1
ATOM 731 O O . ALA A 1 94 ? -2.890 1.123 -32.074 1.00 54.66 94 ALA A O 1
ATOM 732 N N . SER A 1 95 ? -2.458 0.755 -29.891 1.00 52.78 95 SER A N 1
ATOM 733 C CA . SER A 1 95 ? -1.199 1.504 -29.826 1.00 52.78 95 SER A CA 1
ATOM 734 C C . SER A 1 95 ? 0.032 0.620 -29.571 1.00 52.78 95 SER A C 1
ATOM 736 O O . SER A 1 95 ? 1.158 1.069 -29.788 1.00 52.78 95 SER A O 1
ATOM 738 N N . SER A 1 96 ? -0.160 -0.625 -29.123 1.00 63.94 96 SER A N 1
ATOM 739 C CA . SER A 1 96 ? 0.880 -1.639 -28.896 1.00 63.94 96 SER A CA 1
ATOM 740 C C . SER A 1 96 ? 0.234 -3.030 -28.803 1.00 63.94 96 SER A C 1
ATOM 742 O O . SER A 1 96 ? -0.941 -3.180 -29.092 1.00 63.94 96 SER A O 1
ATOM 744 N N . SER A 1 97 ? 0.978 -4.067 -28.422 1.00 67.25 97 SER A N 1
ATOM 745 C CA . SER A 1 97 ? 0.448 -5.425 -28.214 1.00 67.25 97 SER A CA 1
ATOM 746 C C . SER A 1 97 ? 0.053 -5.682 -26.752 1.00 67.25 97 SER A C 1
ATOM 748 O O . SER A 1 97 ? 0.525 -6.637 -26.126 1.00 67.25 97 SER A O 1
ATOM 750 N N . ASP A 1 98 ? -0.763 -4.800 -26.177 1.00 64.25 98 ASP A N 1
ATOM 751 C CA . ASP A 1 98 ? -1.081 -4.810 -24.747 1.00 64.25 98 ASP A CA 1
ATOM 752 C C . ASP A 1 98 ? -1.994 -5.967 -24.326 1.00 64.25 98 ASP A C 1
ATOM 754 O O . ASP A 1 98 ? -1.869 -6.454 -23.203 1.00 64.25 98 ASP A O 1
ATOM 758 N N . CYS A 1 99 ? -2.821 -6.512 -25.221 1.00 73.06 99 CYS A N 1
ATOM 759 C CA . CYS A 1 99 ? -3.656 -7.679 -24.936 1.00 73.06 99 CYS A CA 1
ATOM 760 C C . CYS A 1 99 ? -2.879 -9.010 -24.925 1.00 73.06 99 CYS A C 1
ATOM 762 O O . CYS A 1 99 ? -3.434 -10.032 -24.507 1.00 73.06 99 CYS A O 1
ATOM 764 N N . LEU A 1 100 ? -1.601 -9.033 -25.340 1.00 70.81 100 LEU A N 1
ATOM 765 C CA . LEU A 1 100 ? -0.759 -10.242 -25.300 1.00 70.81 100 LEU A CA 1
ATOM 766 C C . LEU A 1 100 ? -0.302 -10.623 -23.885 1.00 70.81 100 LEU A C 1
ATOM 768 O O . LEU A 1 100 ? 0.191 -11.733 -23.677 1.00 70.81 100 LEU A O 1
ATOM 772 N N . THR A 1 101 ? -0.453 -9.719 -22.916 1.00 75.19 101 THR A N 1
ATOM 773 C CA . THR A 1 101 ? -0.162 -9.966 -21.498 1.00 75.19 101 THR A CA 1
ATOM 774 C C . THR A 1 101 ? -1.264 -9.353 -20.633 1.00 75.19 101 THR A C 1
ATOM 776 O O . THR A 1 101 ? -1.883 -8.374 -21.038 1.00 75.19 101 THR A O 1
ATOM 779 N N . PRO A 1 102 ? -1.573 -9.890 -19.443 1.00 82.12 102 PRO A N 1
ATOM 780 C CA . PRO A 1 102 ? -2.572 -9.290 -18.568 1.00 82.12 102 PRO A CA 1
ATOM 781 C C . PRO A 1 102 ? -2.038 -8.011 -17.911 1.00 82.12 102 PRO A C 1
ATOM 783 O O . PRO A 1 102 ? -1.564 -8.042 -16.773 1.00 82.12 102 PRO A O 1
ATOM 786 N N . LYS A 1 103 ? -2.148 -6.884 -18.623 1.00 85.25 103 LYS A N 1
ATOM 787 C CA . LYS A 1 103 ? -1.962 -5.536 -18.071 1.00 85.25 103 LYS A CA 1
ATOM 788 C C . LYS A 1 103 ? -2.929 -5.293 -16.917 1.00 85.25 103 LYS A C 1
ATOM 790 O O . LYS A 1 103 ? -3.986 -5.929 -16.807 1.00 85.25 103 LYS A O 1
ATOM 795 N N . GLY A 1 104 ? -2.531 -4.417 -16.008 1.00 89.56 104 GLY A N 1
ATOM 796 C CA . GLY A 1 104 ? -3.261 -4.238 -14.769 1.00 89.56 104 GLY A CA 1
ATOM 797 C C . GLY A 1 104 ? -2.513 -3.415 -13.742 1.00 89.56 104 GLY A C 1
ATOM 798 O O . GLY A 1 104 ? -1.615 -2.622 -14.042 1.00 89.56 104 GLY A O 1
ATOM 799 N N . PHE A 1 105 ? -2.845 -3.699 -12.491 1.00 92.94 105 PHE A N 1
ATOM 800 C CA . PHE A 1 105 ? -2.101 -3.226 -11.341 1.00 92.94 105 PHE A CA 1
ATOM 801 C C . PHE A 1 105 ? -1.987 -4.310 -10.269 1.00 92.94 105 PHE A C 1
ATOM 803 O O . PHE A 1 105 ? -2.760 -5.272 -10.222 1.00 92.94 105 PHE A O 1
ATOM 810 N N . THR A 1 106 ? -1.029 -4.139 -9.363 1.00 95.75 106 THR A N 1
ATOM 811 C CA . THR A 1 106 ? -1.043 -4.823 -8.070 1.00 95.75 106 THR A CA 1
ATOM 812 C C . THR A 1 106 ? -1.305 -3.825 -6.962 1.00 95.75 106 THR A C 1
ATOM 814 O O . THR A 1 106 ? -0.726 -2.743 -6.965 1.00 95.75 106 THR A O 1
ATOM 817 N N . PHE A 1 107 ? -2.123 -4.220 -5.998 1.00 95.56 107 PHE A N 1
ATOM 818 C CA . PHE A 1 107 ? -2.393 -3.501 -4.765 1.00 95.56 107 PHE A CA 1
ATOM 819 C C . PHE A 1 107 ? -1.666 -4.186 -3.606 1.00 95.56 107 PHE A C 1
ATOM 821 O O . PHE A 1 107 ? -1.739 -5.406 -3.477 1.00 95.56 107 PHE A O 1
ATOM 828 N N . MET A 1 108 ? -0.997 -3.417 -2.749 1.00 96.69 108 MET A N 1
ATOM 829 C CA . MET A 1 108 ? -0.306 -3.906 -1.557 1.00 96.69 108 MET A CA 1
ATOM 830 C C . MET A 1 108 ? -0.543 -2.956 -0.380 1.00 96.69 108 MET A C 1
ATOM 832 O O . MET A 1 108 ? -0.153 -1.796 -0.443 1.00 96.69 108 MET A O 1
ATOM 836 N N . ARG A 1 109 ? -1.124 -3.443 0.721 1.00 96.06 109 ARG A N 1
ATOM 837 C CA . ARG A 1 109 ? -1.241 -2.675 1.971 1.00 96.06 109 ARG A CA 1
ATOM 838 C C . ARG A 1 109 ? -0.101 -3.035 2.905 1.00 96.06 109 ARG A C 1
ATOM 840 O O . ARG A 1 109 ? -0.161 -4.074 3.567 1.00 96.06 109 ARG A O 1
ATOM 847 N N . ALA A 1 110 ? 0.905 -2.175 2.973 1.00 94.81 110 ALA A N 1
ATOM 848 C CA . ALA A 1 110 ? 2.086 -2.403 3.794 1.00 94.81 110 ALA A CA 1
ATOM 849 C C . ALA A 1 110 ? 2.081 -1.542 5.054 1.00 94.81 110 ALA A C 1
ATOM 851 O O . ALA A 1 110 ? 1.597 -0.406 5.053 1.00 94.81 110 ALA A O 1
ATOM 852 N N . ALA A 1 111 ? 2.619 -2.101 6.134 1.00 91.19 111 ALA A N 1
ATOM 853 C CA . ALA A 1 111 ? 2.880 -1.342 7.344 1.00 91.19 111 ALA A CA 1
ATOM 854 C C . ALA A 1 111 ? 4.193 -0.570 7.170 1.00 91.19 111 ALA A C 1
ATOM 856 O O . ALA A 1 111 ? 5.249 -1.175 7.012 1.00 91.19 111 ALA A O 1
ATOM 857 N N . ILE A 1 112 ? 4.135 0.762 7.215 1.00 91.56 112 ILE A N 1
ATOM 858 C CA . ILE A 1 112 ? 5.331 1.624 7.176 1.00 91.56 112 ILE A CA 1
ATOM 859 C C . ILE A 1 112 ? 5.854 1.937 8.586 1.00 91.56 112 ILE A C 1
ATOM 861 O O . ILE A 1 112 ? 6.998 2.343 8.764 1.00 91.56 112 ILE A O 1
ATOM 865 N N . SER A 1 113 ? 5.009 1.723 9.595 1.00 85.19 113 SER A N 1
ATOM 866 C CA . SER A 1 113 ? 5.375 1.684 11.006 1.00 85.19 113 SER A CA 1
ATOM 867 C C . SER A 1 113 ? 4.389 0.770 11.713 1.00 85.19 113 SER A C 1
ATOM 869 O O . SER A 1 113 ? 3.287 1.187 12.053 1.00 85.19 113 SER A O 1
ATOM 871 N N . ALA A 1 114 ? 4.753 -0.493 11.894 1.00 64.50 114 ALA A N 1
ATOM 872 C CA . ALA A 1 114 ? 4.077 -1.377 12.833 1.00 64.50 114 ALA A CA 1
ATOM 873 C C . ALA A 1 114 ? 5.066 -2.450 13.287 1.00 64.50 114 ALA A C 1
ATOM 875 O O . ALA A 1 114 ? 5.541 -3.251 12.485 1.00 64.50 114 ALA A O 1
ATOM 876 N N . GLY A 1 115 ? 5.376 -2.480 14.580 1.00 58.41 115 GLY A N 1
ATOM 877 C CA . GLY A 1 115 ? 5.872 -3.712 15.183 1.00 58.41 115 GLY A CA 1
ATOM 878 C C . GLY A 1 115 ? 4.704 -4.680 15.372 1.00 58.41 115 GLY A C 1
ATOM 879 O O . GLY A 1 115 ? 3.572 -4.242 15.566 1.00 58.41 115 GLY A O 1
ATOM 880 N N . ALA A 1 116 ? 4.965 -5.989 15.410 1.00 48.97 116 ALA A N 1
ATOM 881 C CA . ALA A 1 116 ? 3.943 -7.005 15.707 1.00 48.97 116 ALA A CA 1
ATOM 882 C C . ALA A 1 116 ? 3.211 -6.791 17.058 1.00 48.97 116 ALA A C 1
ATOM 884 O O . ALA A 1 116 ? 2.179 -7.407 17.306 1.00 48.97 116 ALA A O 1
ATOM 885 N N . ALA A 1 117 ? 3.738 -5.917 17.925 1.00 56.16 117 ALA A N 1
ATOM 886 C CA . ALA A 1 117 ? 3.169 -5.547 19.220 1.00 56.16 117 ALA A CA 1
ATOM 887 C C . ALA A 1 117 ? 2.436 -4.189 19.231 1.00 56.16 117 ALA A C 1
ATOM 889 O O . ALA A 1 117 ? 1.876 -3.820 20.263 1.00 56.16 117 ALA A O 1
ATOM 890 N N . ASP A 1 118 ? 2.447 -3.429 18.132 1.00 65.62 118 ASP A N 1
ATOM 891 C CA . ASP A 1 118 ? 1.821 -2.109 18.102 1.00 65.62 118 ASP A CA 1
ATOM 892 C C . ASP A 1 118 ? 0.313 -2.222 17.840 1.00 65.62 118 ASP A C 1
ATOM 894 O O . ASP A 1 118 ? -0.143 -2.509 16.732 1.00 65.62 118 ASP A O 1
ATOM 898 N N . ASN A 1 119 ? -0.483 -2.000 18.881 1.00 73.06 119 ASN A N 1
ATOM 899 C CA . ASN A 1 119 ? -1.937 -2.024 18.807 1.00 73.06 119 ASN A CA 1
ATOM 900 C C . ASN A 1 119 ? -2.570 -0.624 18.786 1.00 73.06 119 ASN A C 1
ATOM 902 O O . ASN A 1 119 ? -3.792 -0.555 18.832 1.00 73.06 119 ASN A O 1
ATOM 906 N N . THR A 1 120 ? -1.804 0.475 18.705 1.00 78.00 120 THR A N 1
ATOM 907 C CA . THR A 1 120 ? -2.378 1.841 18.790 1.00 78.00 120 THR A CA 1
ATOM 908 C C . THR A 1 120 ? -1.748 2.898 17.886 1.00 78.00 120 THR A C 1
ATOM 910 O O . THR A 1 120 ? -2.339 3.967 17.715 1.00 78.00 120 THR A O 1
ATOM 913 N N . THR A 1 121 ? -0.573 2.642 17.316 1.00 85.44 121 THR A N 1
ATOM 914 C CA . THR A 1 121 ? 0.173 3.594 16.479 1.00 85.44 121 THR A CA 1
ATOM 915 C C . THR A 1 121 ? 0.588 3.011 15.132 1.00 85.44 121 THR A C 1
ATOM 917 O O . THR A 1 121 ? 1.467 3.559 14.469 1.00 85.44 121 THR A O 1
ATOM 920 N N . ALA A 1 122 ? -0.077 1.943 14.691 1.00 90.88 122 ALA A N 1
ATOM 921 C CA . ALA A 1 122 ? 0.229 1.315 13.420 1.00 90.88 122 ALA A CA 1
ATOM 922 C C . ALA A 1 122 ? -0.065 2.267 12.250 1.00 90.88 122 ALA A C 1
ATOM 924 O O . ALA A 1 122 ? -1.097 2.941 12.196 1.00 90.88 122 ALA A O 1
ATOM 925 N N . VAL A 1 123 ? 0.833 2.299 11.274 1.00 91.88 123 VAL A N 1
ATOM 926 C CA . VAL A 1 123 ? 0.744 3.167 10.101 1.00 91.88 123 VAL A CA 1
ATOM 927 C C . VAL A 1 123 ? 0.838 2.311 8.855 1.00 91.88 123 VAL A C 1
ATOM 929 O O . VAL A 1 123 ? 1.819 1.592 8.657 1.00 91.88 123 VAL A O 1
ATOM 932 N N . TYR A 1 124 ? -0.188 2.409 8.015 1.00 94.56 124 TYR A N 1
ATOM 933 C CA . TYR A 1 124 ? -0.310 1.651 6.779 1.00 94.56 124 TYR A CA 1
ATOM 934 C C . TYR A 1 124 ? -0.392 2.591 5.583 1.00 94.56 124 TYR A C 1
ATOM 936 O O . TYR A 1 124 ? -0.997 3.664 5.663 1.00 94.56 124 TYR A O 1
ATOM 944 N N . VAL A 1 125 ? 0.195 2.159 4.471 1.00 96.81 125 VAL A N 1
ATOM 945 C CA . VAL A 1 125 ? 0.061 2.813 3.170 1.00 96.81 125 VAL A CA 1
ATOM 946 C C . VAL A 1 125 ? -0.314 1.775 2.124 1.00 96.81 125 VAL A C 1
ATOM 948 O O . VAL A 1 125 ? 0.171 0.641 2.137 1.00 96.81 125 VAL A O 1
ATOM 951 N N . ASP A 1 126 ? -1.199 2.191 1.228 1.00 97.25 126 ASP A N 1
ATOM 952 C CA . ASP A 1 126 ? -1.653 1.413 0.091 1.00 97.25 126 ASP A CA 1
ATOM 953 C C . ASP A 1 126 ? -0.789 1.732 -1.128 1.00 97.25 126 ASP A C 1
ATOM 955 O O . ASP A 1 126 ? -0.812 2.846 -1.652 1.00 97.25 126 ASP A O 1
ATOM 959 N N . PHE A 1 127 ? -0.019 0.746 -1.569 1.00 97.88 127 PHE A N 1
ATOM 960 C CA . PHE A 1 127 ? 0.879 0.827 -2.711 1.00 97.88 127 PHE A CA 1
ATOM 961 C C . PHE A 1 127 ? 0.222 0.201 -3.943 1.00 97.88 127 PHE A C 1
ATOM 963 O O . PHE A 1 127 ? -0.257 -0.934 -3.891 1.00 97.88 127 PHE A O 1
ATOM 970 N N . TYR A 1 128 ? 0.222 0.934 -5.053 1.00 96.62 128 TYR A N 1
ATOM 971 C CA . TYR A 1 128 ? -0.297 0.494 -6.342 1.00 96.62 128 TYR A CA 1
ATOM 972 C C . TYR A 1 128 ? 0.818 0.493 -7.386 1.00 96.62 128 TYR A C 1
ATOM 974 O O . TYR A 1 128 ? 1.293 1.557 -7.783 1.00 96.62 128 TYR A O 1
ATOM 982 N N . ASN A 1 129 ? 1.184 -0.702 -7.853 1.00 95.88 129 ASN A N 1
ATOM 983 C CA . ASN A 1 129 ? 2.075 -0.912 -8.992 1.00 95.88 129 ASN A CA 1
ATOM 984 C C . ASN A 1 129 ? 1.231 -1.016 -10.257 1.00 95.88 129 ASN A C 1
ATOM 986 O O . ASN A 1 129 ? 0.470 -1.973 -10.364 1.00 95.88 129 ASN A O 1
ATOM 990 N N . LEU A 1 130 ? 1.363 -0.093 -11.203 1.00 90.50 130 LEU A N 1
ATOM 991 C CA . LEU A 1 130 ? 0.552 -0.092 -12.421 1.00 90.50 130 LEU A CA 1
ATOM 992 C C . LEU A 1 130 ? 1.393 -0.298 -13.685 1.00 90.50 130 LEU A C 1
ATOM 994 O O . LEU A 1 130 ? 2.535 0.159 -13.777 1.00 90.50 130 LEU A O 1
ATOM 998 N N . HIS A 1 131 ? 0.785 -0.959 -14.665 1.00 87.62 131 HIS A N 1
ATOM 999 C CA . HIS A 1 131 ? 1.212 -0.948 -16.057 1.00 87.62 131 HIS A CA 1
ATOM 1000 C C . HIS A 1 131 ? -0.049 -0.798 -16.911 1.00 87.62 131 HIS A C 1
ATOM 1002 O O . HIS A 1 131 ? -0.793 -1.762 -17.114 1.00 87.62 131 HIS A O 1
ATOM 1008 N N . ALA A 1 132 ? -0.317 0.445 -17.302 1.00 81.69 132 ALA A N 1
ATOM 1009 C CA . ALA A 1 132 ? -1.472 0.837 -18.105 1.00 81.69 132 ALA A CA 1
ATOM 1010 C C . ALA A 1 132 ? -1.292 0.433 -19.575 1.00 81.69 132 ALA A C 1
ATOM 1012 O O . ALA A 1 132 ? -0.166 0.150 -20.011 1.00 81.69 132 ALA A O 1
ATOM 1013 N N . ASP A 1 133 ? -2.388 0.417 -20.326 1.00 73.00 133 ASP A N 1
ATOM 1014 C CA . ASP A 1 133 ? -2.337 0.195 -21.770 1.00 73.00 133 ASP A CA 1
ATOM 1015 C C . ASP A 1 133 ? -1.559 1.329 -22.458 1.00 73.00 133 ASP A C 1
ATOM 1017 O O . ASP A 1 133 ? -1.548 2.478 -22.010 1.00 73.00 133 ASP A O 1
ATOM 1021 N N . ALA A 1 134 ? -0.854 1.016 -23.542 1.00 62.59 134 ALA A N 1
ATOM 1022 C CA . ALA A 1 134 ? -0.195 2.029 -24.343 1.00 62.59 134 ALA A CA 1
ATOM 1023 C C . ALA A 1 134 ? -1.236 2.843 -25.119 1.00 62.59 134 ALA A C 1
ATOM 1025 O O . ALA A 1 134 ? -2.237 2.315 -25.591 1.00 62.59 134 ALA A O 1
ATOM 1026 N N . GLY A 1 135 ? -0.950 4.130 -25.325 1.00 59.06 135 GLY A N 1
ATOM 1027 C CA . GLY A 1 135 ? -1.802 5.007 -26.131 1.00 59.06 135 GLY A CA 1
ATOM 1028 C C . GLY A 1 135 ? -2.652 5.957 -25.299 1.00 59.06 135 GLY A C 1
ATOM 1029 O O . GLY A 1 135 ? -2.181 6.467 -24.286 1.00 59.06 135 GLY A O 1
ATOM 1030 N N . THR A 1 136 ? -3.845 6.279 -25.799 1.00 59.81 136 THR A N 1
ATOM 1031 C CA . THR A 1 136 ? -4.809 7.214 -25.170 1.00 59.81 136 THR A CA 1
ATOM 1032 C C . THR A 1 136 ? -6.228 6.644 -25.131 1.00 59.81 136 THR A C 1
ATOM 1034 O O . THR A 1 136 ? -7.193 7.348 -24.834 1.00 59.81 136 THR A O 1
ATOM 1037 N N . GLU A 1 137 ? -6.383 5.386 -25.528 1.00 63.97 137 GLU A N 1
ATOM 1038 C CA . GLU A 1 137 ? -7.645 4.674 -25.518 1.00 63.97 137 GLU A CA 1
ATOM 1039 C C . GLU A 1 137 ? -8.123 4.495 -24.068 1.00 63.97 137 GLU A C 1
ATOM 1041 O O . GLU A 1 137 ? -7.353 4.150 -23.177 1.00 63.97 137 GLU A O 1
ATOM 1046 N N . GLY A 1 138 ? -9.404 4.765 -23.805 1.00 57.69 138 GLY A N 1
ATOM 1047 C CA . GLY A 1 138 ? -9.975 4.551 -22.474 1.00 57.69 138 GLY A CA 1
ATOM 1048 C C . GLY A 1 138 ? -10.081 3.060 -22.132 1.00 57.69 138 GLY A C 1
ATOM 1049 O O . GLY A 1 138 ? -10.210 2.222 -23.019 1.00 57.69 138 GLY A O 1
ATOM 1050 N N . GLY A 1 139 ? -10.101 2.720 -20.844 1.00 56.97 139 GLY A N 1
ATOM 1051 C CA . GLY A 1 139 ? -10.215 1.325 -20.389 1.00 56.97 139 GLY A CA 1
ATOM 1052 C C . GLY A 1 139 ? -9.620 1.095 -19.002 1.00 56.97 139 GLY A C 1
ATOM 1053 O O . GLY A 1 139 ? -10.118 0.256 -18.248 1.00 56.97 139 GLY A O 1
ATOM 1054 N N . ASP A 1 140 ? -8.640 1.921 -18.637 1.00 60.56 140 ASP A N 1
ATOM 1055 C CA . ASP A 1 140 ? -8.006 1.926 -17.324 1.00 60.56 140 ASP A CA 1
ATOM 1056 C C . ASP A 1 140 ? -8.902 2.628 -16.297 1.00 60.56 140 ASP A C 1
ATOM 1058 O O . ASP A 1 140 ? -9.184 3.825 -16.388 1.00 60.56 140 ASP A O 1
ATOM 1062 N N . ASN A 1 141 ? -9.407 1.871 -15.319 1.00 56.75 141 ASN A N 1
ATOM 1063 C CA . ASN A 1 141 ? -10.397 2.374 -14.371 1.00 56.75 141 ASN A CA 1
ATOM 1064 C C . ASN A 1 141 ? -9.782 2.638 -12.981 1.00 56.75 141 ASN A C 1
ATOM 1066 O O . ASN A 1 141 ? -9.403 1.686 -12.292 1.00 56.75 141 ASN A O 1
ATOM 1070 N N . PRO A 1 142 ? -9.753 3.896 -12.494 1.00 60.34 142 PRO A N 1
ATOM 1071 C CA . PRO A 1 142 ? -9.288 4.227 -11.145 1.00 60.34 142 PRO A CA 1
ATOM 1072 C C . PRO A 1 142 ? -10.258 3.801 -10.022 1.00 60.34 142 PRO A C 1
ATOM 1074 O O . PRO A 1 142 ? -9.975 4.046 -8.845 1.00 60.34 142 PRO A O 1
ATOM 1077 N N . SER A 1 143 ? -11.393 3.160 -10.338 1.00 68.69 143 SER A N 1
ATOM 1078 C CA . SER A 1 143 ? -12.444 2.790 -9.374 1.00 68.69 143 SER A CA 1
ATOM 1079 C C . SER A 1 143 ? -11.950 1.946 -8.199 1.00 68.69 143 SER A C 1
ATOM 1081 O O . SER A 1 143 ? -12.544 1.992 -7.122 1.00 68.69 143 SER A O 1
ATOM 1083 N N . TYR A 1 144 ? -10.859 1.195 -8.367 1.00 80.25 144 TYR A N 1
ATOM 1084 C CA . TYR A 1 144 ? -10.339 0.340 -7.305 1.00 80.25 144 TYR A CA 1
ATOM 1085 C C . TYR A 1 144 ? -9.783 1.142 -6.118 1.00 80.25 144 TYR A C 1
ATOM 1087 O O . TYR A 1 144 ? -10.045 0.783 -4.973 1.00 80.25 144 TYR A O 1
ATOM 1095 N N . ILE A 1 145 ? -9.067 2.249 -6.354 1.00 83.69 145 ILE A N 1
ATOM 1096 C CA . ILE A 1 145 ? -8.522 3.090 -5.267 1.00 83.69 145 ILE A CA 1
ATOM 1097 C C . ILE A 1 145 ? -9.667 3.686 -4.440 1.00 83.69 145 ILE A C 1
ATOM 1099 O O . ILE A 1 145 ? -9.609 3.712 -3.209 1.00 83.69 145 ILE A O 1
ATOM 1103 N N . ALA A 1 146 ? -10.733 4.133 -5.109 1.00 83.62 146 ALA A N 1
ATOM 1104 C CA . ALA A 1 146 ? -11.913 4.667 -4.438 1.00 83.62 146 ALA A CA 1
ATOM 1105 C C . ALA A 1 146 ? -12.598 3.613 -3.550 1.00 83.62 146 ALA A C 1
ATOM 1107 O O . ALA A 1 146 ? -13.017 3.939 -2.443 1.00 83.62 146 ALA A O 1
ATOM 1108 N N . ALA A 1 147 ? -12.660 2.358 -4.005 1.00 85.50 147 ALA A N 1
ATOM 1109 C CA . ALA A 1 147 ? -13.305 1.267 -3.278 1.00 85.50 147 ALA A CA 1
ATOM 1110 C C . ALA A 1 147 ? -12.442 0.678 -2.145 1.00 85.50 147 ALA A C 1
ATOM 1112 O O . ALA A 1 147 ? -12.962 0.391 -1.071 1.00 85.50 147 ALA A O 1
ATOM 1113 N N . PHE A 1 148 ? -11.134 0.495 -2.353 1.00 89.44 148 PHE A N 1
ATOM 1114 C CA . PHE A 1 148 ? -10.280 -0.302 -1.455 1.00 89.44 148 PHE A CA 1
ATOM 1115 C C . PHE A 1 148 ? -9.282 0.500 -0.613 1.00 89.44 148 PHE A C 1
ATOM 1117 O O . PHE A 1 148 ? -8.684 -0.055 0.313 1.00 89.44 148 PHE A O 1
ATOM 1124 N N . SER A 1 149 ? -9.148 1.802 -0.878 1.00 92.31 149 SER A N 1
ATOM 1125 C CA . SER A 1 149 ? -8.262 2.704 -0.132 1.00 92.31 149 SER A CA 1
ATOM 1126 C C . SER A 1 149 ? -8.995 3.875 0.514 1.00 92.31 149 SER A C 1
ATOM 1128 O O . SER A 1 149 ? -8.377 4.883 0.869 1.00 92.31 149 SER A O 1
ATOM 1130 N N . GLN A 1 150 ? -10.317 3.796 0.687 1.00 89.94 150 GLN A N 1
ATOM 1131 C CA . GLN A 1 150 ? -11.036 4.799 1.474 1.00 89.94 150 GLN A CA 1
ATOM 1132 C C . GLN A 1 150 ? -10.442 4.877 2.890 1.00 89.94 150 GLN A C 1
ATOM 1134 O O . GLN A 1 150 ? -10.236 3.853 3.535 1.00 89.94 150 GLN A O 1
ATOM 1139 N N . GLY A 1 151 ? -10.134 6.089 3.358 1.00 89.31 151 GLY A N 1
ATOM 1140 C CA . GLY A 1 151 ? -9.558 6.322 4.687 1.00 89.31 151 GLY A CA 1
ATOM 1141 C C . GLY A 1 151 ? -8.064 6.003 4.841 1.00 89.31 151 GLY A C 1
ATOM 1142 O O . GLY A 1 151 ? -7.497 6.380 5.861 1.00 89.31 151 GLY A O 1
ATOM 1143 N N . ASN A 1 152 ? -7.412 5.402 3.837 1.00 93.06 152 ASN A N 1
ATOM 1144 C CA . ASN A 1 152 ? -5.974 5.109 3.851 1.00 93.06 152 ASN A CA 1
ATOM 1145 C C . ASN A 1 152 ? -5.161 6.048 2.956 1.00 93.06 152 ASN A C 1
ATOM 1147 O O . ASN A 1 152 ? -5.657 6.600 1.966 1.00 93.06 152 ASN A O 1
ATOM 1151 N N . ALA A 1 153 ? -3.891 6.232 3.318 1.00 95.31 153 ALA A N 1
ATOM 1152 C CA . ALA A 1 153 ? -2.924 6.916 2.470 1.00 95.31 153 ALA A CA 1
ATOM 1153 C C . ALA A 1 153 ? -2.517 6.010 1.302 1.00 95.31 153 ALA A C 1
ATOM 1155 O O . ALA A 1 153 ? -2.474 4.789 1.448 1.00 95.31 153 ALA A O 1
ATOM 1156 N N . VAL A 1 154 ? -2.241 6.614 0.147 1.00 96.50 154 VAL A N 1
ATOM 1157 C CA . VAL A 1 154 ? -2.042 5.911 -1.126 1.00 96.50 154 VAL A CA 1
ATOM 1158 C C . VAL A 1 154 ? -0.775 6.405 -1.813 1.00 96.50 154 VAL A C 1
ATOM 1160 O O . VAL A 1 154 ? -0.534 7.612 -1.870 1.00 96.50 154 VAL A O 1
ATOM 1163 N N . LEU A 1 155 ? -0.013 5.470 -2.374 1.00 97.19 155 LEU A N 1
ATOM 1164 C CA . LEU A 1 155 ? 1.085 5.683 -3.311 1.00 97.19 155 LEU A CA 1
ATOM 1165 C C . LEU A 1 155 ? 0.806 4.859 -4.568 1.00 97.19 155 LEU A C 1
ATOM 1167 O O . LEU A 1 155 ? 0.786 3.634 -4.515 1.00 97.19 155 LEU A O 1
ATOM 1171 N N . THR A 1 156 ? 0.621 5.524 -5.701 1.00 94.56 156 THR A N 1
ATOM 1172 C CA . THR A 1 156 ? 0.339 4.889 -6.991 1.00 94.56 156 THR A CA 1
ATOM 1173 C C . THR A 1 156 ? 1.442 5.232 -7.968 1.00 94.56 156 THR A C 1
ATOM 1175 O O . THR A 1 156 ? 1.637 6.403 -8.287 1.00 94.56 156 THR A O 1
ATOM 1178 N N . TYR A 1 157 ? 2.184 4.230 -8.432 1.00 94.75 157 TYR A N 1
ATOM 1179 C CA . TYR A 1 157 ? 3.305 4.457 -9.332 1.00 94.75 157 TYR A CA 1
ATOM 1180 C C . TYR A 1 157 ? 3.637 3.258 -10.208 1.00 94.75 157 TYR A C 1
ATOM 1182 O O . TYR A 1 157 ? 3.407 2.101 -9.862 1.00 94.75 157 TYR A O 1
ATOM 1190 N N . GLY A 1 158 ? 4.204 3.563 -11.366 1.00 93.56 158 GLY A N 1
ATOM 1191 C CA . GLY A 1 158 ? 4.541 2.588 -12.389 1.00 93.56 158 GLY A CA 1
ATOM 1192 C C . GLY A 1 158 ? 4.463 3.207 -13.773 1.00 93.56 158 GLY A C 1
ATOM 1193 O O . GLY A 1 158 ? 4.488 4.433 -13.915 1.00 93.56 158 GLY A O 1
ATOM 1194 N N . ASP A 1 159 ? 4.369 2.345 -14.775 1.00 89.62 159 ASP A N 1
ATOM 1195 C CA . ASP A 1 159 ? 4.322 2.738 -16.177 1.00 89.62 159 ASP A CA 1
ATOM 1196 C C . ASP A 1 159 ? 2.884 3.090 -16.564 1.00 89.62 159 ASP A C 1
ATOM 1198 O O . ASP A 1 159 ? 2.048 2.216 -16.803 1.00 89.62 159 ASP A O 1
ATOM 1202 N N . THR A 1 160 ? 2.573 4.386 -16.554 1.00 85.50 160 THR A N 1
ATOM 1203 C CA . THR A 1 160 ? 1.215 4.860 -16.846 1.00 85.50 160 THR A CA 1
ATOM 1204 C C . THR A 1 160 ? 0.922 4.929 -18.330 1.00 85.50 160 THR A C 1
ATOM 1206 O O . THR A 1 160 ? -0.223 5.196 -18.672 1.00 85.50 160 THR A O 1
ATOM 1209 N N . ASN A 1 161 ? 1.934 4.801 -19.198 1.00 79.62 161 ASN A N 1
ATOM 1210 C CA . ASN A 1 161 ? 1.858 5.110 -20.632 1.00 79.62 161 ASN A CA 1
ATOM 1211 C C . ASN A 1 161 ? 1.332 6.516 -21.012 1.00 79.62 161 ASN A C 1
ATOM 1213 O O . ASN A 1 161 ? 1.437 6.926 -22.176 1.00 79.62 161 ASN A O 1
ATOM 1217 N N . GLY A 1 162 ? 0.851 7.285 -20.035 1.00 74.00 162 GLY A N 1
ATOM 1218 C CA . GLY A 1 162 ? 0.296 8.614 -20.171 1.00 74.00 162 GLY A CA 1
ATOM 1219 C C . GLY A 1 162 ? 1.379 9.675 -20.275 1.00 74.00 162 GLY A C 1
ATOM 1220 O O . GLY A 1 162 ? 2.449 9.600 -19.658 1.00 74.00 162 GLY A O 1
ATOM 1221 N N . ARG A 1 163 ? 1.080 10.693 -21.076 1.00 70.00 163 ARG A N 1
ATOM 1222 C CA . ARG A 1 163 ? 1.957 11.828 -21.334 1.00 70.00 163 ARG A CA 1
ATOM 1223 C C . ARG A 1 163 ? 1.187 13.119 -21.155 1.00 70.00 163 ARG A C 1
ATOM 1225 O O . ARG A 1 163 ? 0.298 13.414 -21.931 1.00 70.00 163 ARG A O 1
ATOM 1232 N N . TYR A 1 164 ? 1.587 13.937 -20.205 1.00 67.75 164 TYR A N 1
ATOM 1233 C CA . TYR A 1 164 ? 1.103 15.287 -19.979 1.00 67.75 164 TYR A CA 1
ATOM 1234 C C . TYR A 1 164 ? 1.117 16.165 -21.251 1.00 67.75 164 TYR A C 1
ATOM 1236 O O . TYR A 1 164 ? 0.266 17.033 -21.433 1.00 67.75 164 TYR A O 1
ATOM 1244 N N . SER A 1 165 ? 2.034 15.909 -22.188 1.00 58.28 165 SER A N 1
ATOM 1245 C CA . SER A 1 165 ? 2.061 16.561 -23.506 1.00 58.28 165 SER A CA 1
ATOM 1246 C C . SER A 1 165 ? 0.923 16.148 -24.463 1.00 58.28 165 SER A C 1
ATOM 1248 O O . SER A 1 165 ? 0.628 16.878 -25.414 1.00 58.28 165 SER A O 1
ATOM 1250 N N . ARG A 1 166 ? 0.253 15.004 -24.257 1.00 66.00 166 ARG A N 1
ATOM 1251 C CA . ARG A 1 166 ? -0.864 14.546 -25.101 1.00 66.00 166 ARG A CA 1
ATOM 1252 C C . ARG A 1 166 ? -2.163 15.190 -24.651 1.00 66.00 166 ARG A C 1
ATOM 1254 O O . ARG A 1 166 ? -2.540 15.139 -23.491 1.00 66.00 166 ARG A O 1
ATOM 1261 N N . ALA A 1 167 ? -2.918 15.747 -25.595 1.00 63.41 167 ALA A N 1
ATOM 1262 C CA . ALA A 1 167 ? -4.102 16.522 -25.243 1.00 63.41 167 ALA A CA 1
ATOM 1263 C C . ALA A 1 167 ? -5.223 15.730 -24.550 1.00 63.41 167 ALA A C 1
ATOM 1265 O O . ALA A 1 167 ? -6.003 16.349 -23.826 1.00 63.41 167 ALA A O 1
ATOM 1266 N N . ALA A 1 168 ? -5.286 14.416 -24.778 1.00 64.31 168 ALA A N 1
ATOM 1267 C CA . ALA A 1 168 ? -6.224 13.504 -24.130 1.00 64.31 168 ALA A CA 1
ATOM 1268 C C . ALA A 1 168 ? -5.792 13.104 -22.703 1.00 64.31 168 ALA A C 1
ATOM 1270 O O . ALA A 1 168 ? -6.647 12.772 -21.887 1.00 64.31 168 ALA A O 1
ATOM 1271 N N . ASP A 1 169 ? -4.502 13.216 -22.379 1.00 60.50 169 ASP A N 1
ATOM 1272 C CA . ASP A 1 169 ? -3.938 12.884 -21.073 1.00 60.50 169 ASP A CA 1
ATOM 1273 C C . ASP A 1 169 ? -3.896 14.173 -20.235 1.00 60.50 169 ASP A C 1
ATOM 1275 O O . ASP A 1 169 ? -3.096 15.082 -20.455 1.00 60.50 169 ASP A O 1
ATOM 1279 N N . THR A 1 170 ? -4.818 14.335 -19.290 1.00 54.03 170 THR A N 1
ATOM 1280 C CA . THR A 1 170 ? -4.959 15.600 -18.555 1.00 54.03 170 THR A CA 1
ATOM 1281 C C . THR A 1 170 ? -3.894 15.762 -17.459 1.00 54.03 170 THR A C 1
ATOM 1283 O O . THR A 1 170 ? -4.152 15.435 -16.305 1.00 54.03 170 THR A O 1
ATOM 1286 N N . ALA A 1 171 ? -2.713 16.295 -17.798 1.00 48.53 171 ALA A N 1
ATOM 1287 C CA . ALA A 1 171 ? -1.785 16.996 -16.891 1.00 48.53 171 ALA A CA 1
ATOM 1288 C C . ALA A 1 171 ? -0.744 17.829 -17.697 1.00 48.53 171 ALA A C 1
ATOM 1290 O O . ALA A 1 171 ? -0.867 17.936 -18.907 1.00 48.53 171 ALA A O 1
ATOM 1291 N N . ILE A 1 172 ? 0.186 18.531 -17.033 1.00 43.84 172 ILE A N 1
ATOM 1292 C CA . ILE A 1 172 ? 1.002 19.688 -17.505 1.00 43.84 172 ILE A CA 1
ATOM 1293 C C . ILE A 1 172 ? 1.633 19.580 -18.925 1.00 43.84 172 ILE A C 1
ATOM 1295 O O . ILE A 1 172 ? 2.507 18.766 -19.186 1.00 43.84 172 ILE A O 1
ATOM 1299 N N . ARG A 1 173 ? 1.284 20.505 -19.831 1.00 49.88 173 ARG A N 1
ATOM 1300 C CA . ARG A 1 173 ? 1.485 20.400 -21.296 1.00 49.88 173 ARG A CA 1
ATOM 1301 C C . ARG A 1 173 ? 2.790 20.969 -21.884 1.00 49.88 173 ARG A C 1
ATOM 1303 O O . ARG A 1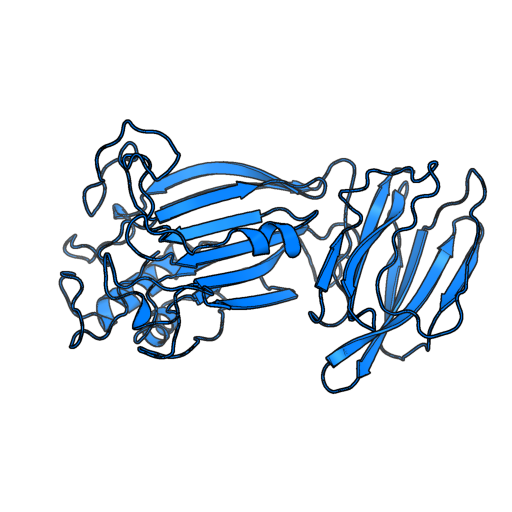 173 ? 2.808 21.274 -23.074 1.00 49.88 173 ARG A O 1
ATOM 1310 N N . GLU A 1 174 ? 3.857 21.155 -21.109 1.00 48.50 174 GLU A N 1
ATOM 1311 C CA . GLU A 1 174 ? 5.016 21.947 -21.585 1.00 48.50 174 GLU A CA 1
ATOM 1312 C C . GLU A 1 174 ? 6.386 21.251 -21.576 1.00 48.50 174 GLU A C 1
ATOM 1314 O O . GLU A 1 174 ? 7.396 21.918 -21.784 1.00 48.50 174 GLU A O 1
ATOM 1319 N N . GLU A 1 175 ? 6.469 19.924 -21.432 1.00 56.25 175 GLU A N 1
ATOM 1320 C CA . GLU A 1 175 ? 7.769 19.233 -21.454 1.00 56.25 175 GLU A CA 1
ATOM 1321 C C . GLU A 1 175 ? 7.905 18.227 -22.609 1.00 56.25 175 GLU A C 1
ATOM 1323 O O . GLU A 1 175 ? 7.007 17.434 -22.893 1.00 56.25 175 GLU A O 1
ATOM 1328 N N . GLY A 1 176 ? 9.051 18.271 -23.301 1.00 70.44 176 GLY A N 1
ATOM 1329 C CA . GLY A 1 176 ? 9.431 17.273 -24.304 1.00 70.44 176 GLY A CA 1
ATOM 1330 C C . GLY A 1 176 ? 9.807 15.933 -23.662 1.00 70.44 176 GLY A C 1
ATOM 1331 O O . GLY A 1 176 ? 10.134 15.873 -22.478 1.00 70.44 176 GLY A O 1
ATOM 1332 N N . LEU A 1 177 ? 9.784 14.844 -24.439 1.00 81.69 177 LEU A N 1
ATOM 1333 C CA . LEU A 1 177 ? 10.145 13.513 -23.936 1.00 81.69 177 LEU A CA 1
ATOM 1334 C C . LEU A 1 177 ? 11.595 13.461 -23.450 1.00 81.69 177 LEU A C 1
ATOM 1336 O O . LEU A 1 177 ? 12.501 13.972 -24.111 1.00 81.69 177 LEU A O 1
ATOM 1340 N N . CYS A 1 178 ? 11.824 12.773 -22.335 1.00 86.75 178 CYS A N 1
ATOM 1341 C CA . CYS A 1 178 ? 13.173 12.523 -21.851 1.00 86.75 178 CYS A CA 1
ATOM 1342 C C . CYS A 1 178 ? 13.981 11.648 -22.813 1.00 86.75 178 CYS A C 1
ATOM 1344 O O . CYS A 1 178 ? 13.490 10.644 -23.338 1.00 86.75 178 CYS A O 1
ATOM 1346 N N . ALA A 1 179 ? 15.269 11.974 -22.940 1.00 88.56 179 ALA A N 1
ATOM 1347 C CA . ALA A 1 179 ? 16.261 11.034 -23.444 1.00 88.56 179 ALA A CA 1
ATOM 1348 C C . ALA A 1 179 ? 16.366 9.809 -22.518 1.00 88.56 179 ALA A C 1
ATOM 1350 O O . ALA A 1 179 ? 15.927 9.839 -21.363 1.00 88.56 179 ALA A O 1
ATOM 1351 N N . LYS A 1 180 ? 16.950 8.723 -23.030 1.00 88.25 180 LYS A N 1
ATOM 1352 C CA . LYS A 1 180 ? 17.202 7.489 -22.279 1.00 88.25 180 LYS A CA 1
ATOM 1353 C C . LYS A 1 180 ? 18.692 7.151 -22.424 1.00 88.25 180 LYS A C 1
ATOM 1355 O O . LYS A 1 180 ? 19.095 6.784 -23.526 1.00 88.25 180 LYS A O 1
ATOM 1360 N N . PRO A 1 181 ? 19.517 7.329 -21.380 1.00 91.31 181 PRO A N 1
ATOM 1361 C CA . PRO A 1 181 ? 19.158 7.787 -20.035 1.00 91.31 181 PRO A CA 1
ATOM 1362 C C . PRO A 1 181 ? 18.801 9.285 -19.987 1.00 91.31 181 PRO A C 1
ATOM 1364 O O . PRO A 1 181 ? 19.336 10.082 -20.760 1.00 91.31 181 PRO A O 1
ATOM 1367 N N . SER A 1 182 ? 17.929 9.687 -19.058 1.00 90.94 182 SER A N 1
ATOM 1368 C CA . SER A 1 182 ? 17.661 11.115 -18.829 1.00 90.94 182 SER A CA 1
ATOM 1369 C C . SER A 1 182 ? 18.811 11.784 -18.071 1.00 90.94 182 SER A C 1
ATOM 1371 O O . SER A 1 182 ? 19.324 11.218 -17.104 1.00 90.94 182 SER A O 1
ATOM 1373 N N . SER A 1 183 ? 19.174 13.004 -18.476 1.00 87.94 183 SER A N 1
ATOM 1374 C CA . SER A 1 183 ? 20.212 13.839 -17.850 1.00 87.94 183 SER A CA 1
ATOM 1375 C C . SER A 1 183 ? 19.667 14.964 -16.961 1.00 87.94 183 SER A C 1
ATOM 1377 O O . SER A 1 183 ? 20.441 15.656 -16.304 1.00 87.94 183 SER A O 1
ATOM 1379 N N . ASN A 1 184 ? 18.350 15.176 -16.946 1.00 86.19 184 ASN A N 1
ATOM 1380 C CA . ASN A 1 184 ? 17.678 16.196 -16.138 1.00 86.19 184 ASN A CA 1
ATOM 1381 C C . ASN A 1 184 ? 16.287 15.705 -15.709 1.00 86.19 184 ASN A C 1
ATOM 1383 O O . ASN A 1 184 ? 15.927 14.569 -16.004 1.00 86.19 184 ASN A O 1
ATOM 1387 N N . HIS A 1 185 ? 15.517 16.540 -15.008 1.00 86.94 185 HIS A N 1
ATOM 1388 C CA . HIS A 1 185 ? 14.179 16.208 -14.495 1.00 86.94 185 HIS A CA 1
ATOM 1389 C C . HIS A 1 185 ? 13.065 17.112 -15.047 1.00 86.94 185 HIS A C 1
ATOM 1391 O O . HIS A 1 185 ? 11.970 17.110 -14.501 1.00 86.94 185 HIS A O 1
ATOM 1397 N N . SER A 1 186 ? 13.348 17.879 -16.104 1.00 84.81 186 SER A N 1
ATOM 1398 C CA . SER A 1 186 ? 12.425 18.837 -16.746 1.00 84.81 186 SER A CA 1
ATOM 1399 C C . SER A 1 186 ? 11.917 18.314 -18.091 1.00 84.81 186 SER A C 1
ATOM 1401 O O . SER A 1 186 ? 11.705 19.064 -19.044 1.00 84.81 186 SER A O 1
ATOM 1403 N N . CYS A 1 187 ? 11.843 16.995 -18.199 1.00 85.38 187 CYS A N 1
ATOM 1404 C CA . CYS A 1 187 ? 11.351 16.297 -19.366 1.00 85.38 187 CYS A CA 1
ATOM 1405 C C . CYS A 1 187 ? 10.322 15.256 -18.935 1.00 85.38 187 CYS A C 1
ATOM 1407 O O . CYS A 1 187 ? 10.247 14.841 -17.774 1.00 85.38 187 CYS A O 1
ATOM 1409 N N . GLU A 1 188 ? 9.566 14.767 -19.904 1.00 85.69 188 GLU A N 1
ATOM 1410 C CA . GLU A 1 188 ? 8.483 13.831 -19.674 1.00 85.69 188 GLU A CA 1
ATOM 1411 C C . GLU A 1 188 ? 8.892 12.360 -19.886 1.00 85.69 188 GLU A C 1
ATOM 1413 O O . GLU A 1 188 ? 9.409 11.976 -20.939 1.00 85.69 188 GLU A O 1
ATOM 1418 N N . THR A 1 189 ? 8.562 11.509 -18.910 1.00 87.94 189 THR A N 1
ATOM 1419 C CA . THR A 1 189 ? 8.501 10.040 -19.032 1.00 87.94 189 THR A CA 1
ATOM 1420 C C . THR A 1 189 ? 7.071 9.527 -18.882 1.00 87.94 189 THR A C 1
ATOM 1422 O O . THR A 1 189 ? 6.213 10.231 -18.360 1.00 87.94 189 THR A O 1
ATOM 1425 N N . VAL A 1 190 ? 6.815 8.283 -19.289 1.00 87.50 190 VAL A N 1
ATOM 1426 C CA . VAL A 1 190 ? 5.526 7.598 -19.057 1.00 87.50 190 VAL A CA 1
ATOM 1427 C C . VAL A 1 190 ? 5.414 6.976 -17.659 1.00 87.50 190 VAL A C 1
ATOM 1429 O O . VAL A 1 190 ? 4.315 6.732 -17.162 1.00 87.50 190 VAL A O 1
ATOM 1432 N N . ASP A 1 191 ? 6.546 6.770 -16.988 1.00 91.94 191 ASP A N 1
ATOM 1433 C CA . ASP A 1 191 ? 6.607 6.342 -15.596 1.00 91.94 191 ASP A CA 1
ATOM 1434 C C . ASP A 1 191 ? 6.264 7.515 -14.664 1.00 91.94 191 ASP A C 1
ATOM 1436 O O . ASP A 1 191 ? 6.939 8.548 -14.708 1.00 91.94 191 ASP A O 1
ATOM 1440 N N . LYS A 1 192 ? 5.232 7.375 -13.822 1.00 90.50 192 LYS A N 1
ATOM 1441 C CA . LYS A 1 192 ? 4.748 8.448 -12.930 1.00 90.50 192 LYS A CA 1
ATOM 1442 C C . LYS A 1 192 ? 4.591 7.964 -11.489 1.00 90.50 192 LYS A C 1
ATOM 1444 O O . LYS A 1 192 ? 4.449 6.769 -11.231 1.00 90.50 192 LYS A O 1
ATOM 1449 N N . VAL A 1 193 ? 4.573 8.920 -10.558 1.00 93.19 193 VAL A N 1
ATOM 1450 C CA . VAL A 1 193 ? 4.283 8.703 -9.135 1.00 93.19 193 VAL A CA 1
ATOM 1451 C C . VAL A 1 193 ? 3.205 9.685 -8.690 1.00 93.19 193 VAL A C 1
ATOM 1453 O O . VAL A 1 193 ? 3.378 10.896 -8.799 1.00 93.19 193 VAL A O 1
ATOM 1456 N N . PHE A 1 194 ? 2.113 9.159 -8.148 1.00 92.81 194 PHE A N 1
ATOM 1457 C CA . PHE A 1 194 ? 1.031 9.912 -7.526 1.00 92.81 194 PHE A CA 1
ATOM 1458 C C . PHE A 1 194 ? 0.883 9.472 -6.075 1.00 92.81 194 PHE A C 1
ATOM 1460 O O . PHE A 1 194 ? 1.089 8.303 -5.746 1.00 92.81 194 PHE A O 1
ATOM 1467 N N . TYR A 1 195 ? 0.503 10.391 -5.193 1.00 95.44 195 TYR A N 1
ATOM 1468 C CA . TYR A 1 195 ? 0.276 10.052 -3.795 1.00 95.44 195 TYR A CA 1
ATOM 1469 C C . TYR A 1 195 ? -0.860 10.867 -3.187 1.00 95.44 195 TYR A C 1
ATOM 1471 O O . TYR A 1 195 ? -1.187 11.962 -3.644 1.00 95.44 195 TYR A O 1
ATOM 1479 N N . ARG A 1 196 ? -1.459 10.316 -2.131 1.00 94.44 196 ARG A N 1
ATOM 1480 C CA . ARG A 1 196 ? -2.524 10.950 -1.355 1.00 94.44 196 ARG A CA 1
ATOM 1481 C C . ARG A 1 196 ? -2.343 10.624 0.123 1.00 94.44 196 ARG A C 1
ATOM 1483 O O . ARG A 1 196 ? -2.276 9.455 0.496 1.00 94.44 196 ARG A O 1
ATOM 1490 N N . SER A 1 197 ? -2.328 11.650 0.967 1.00 95.62 197 SER A N 1
ATOM 1491 C CA . SER A 1 197 ? -2.405 11.500 2.427 1.00 95.62 197 SER A CA 1
ATOM 1492 C C . SER A 1 197 ? -3.783 10.995 2.884 1.00 95.62 197 SER A C 1
ATOM 1494 O O . SER A 1 197 ? -4.727 10.882 2.101 1.00 95.62 197 SER A O 1
ATOM 1496 N N . SER A 1 198 ? -3.921 10.711 4.175 1.00 93.06 198 SER A N 1
ATOM 1497 C CA . SER A 1 198 ? -5.191 10.390 4.833 1.00 93.06 198 SER A CA 1
ATOM 1498 C C . SER A 1 198 ? -5.261 11.037 6.220 1.00 93.06 198 SER A C 1
ATOM 1500 O O . SER A 1 198 ? -4.240 11.511 6.719 1.00 93.06 198 SER A O 1
ATOM 1502 N N . PRO A 1 199 ? -6.421 11.023 6.898 1.00 92.31 199 PRO A N 1
ATOM 1503 C CA . PRO A 1 199 ? -6.502 11.484 8.285 1.00 92.31 199 PRO A CA 1
ATOM 1504 C C . PRO A 1 199 ? -5.610 10.700 9.265 1.00 92.31 199 PRO A C 1
ATOM 1506 O O . PRO A 1 199 ? -5.275 11.223 10.325 1.00 92.31 199 PRO A O 1
ATOM 1509 N N . LEU A 1 200 ? -5.215 9.469 8.915 1.00 92.44 200 LEU A N 1
ATOM 1510 C CA . LEU A 1 200 ? -4.332 8.617 9.719 1.00 92.44 200 LEU A CA 1
ATOM 1511 C C . LEU A 1 200 ? -2.844 8.839 9.435 1.00 92.44 200 LEU A C 1
ATOM 1513 O O . LEU A 1 200 ? -2.013 8.513 10.281 1.00 92.44 200 LEU A O 1
ATOM 1517 N N . VAL A 1 201 ? -2.493 9.335 8.244 1.00 93.50 201 VAL A N 1
ATOM 1518 C CA . VAL A 1 201 ? -1.102 9.433 7.775 1.00 93.50 201 VAL A CA 1
ATOM 1519 C C . VAL A 1 201 ? -0.945 10.619 6.833 1.00 93.50 201 VAL A C 1
ATOM 1521 O O . VAL A 1 201 ? -1.603 10.680 5.792 1.00 93.50 201 VAL A O 1
ATOM 1524 N N . THR A 1 202 ? -0.020 11.521 7.146 1.00 95.56 202 THR A N 1
ATOM 1525 C CA . THR A 1 202 ? 0.414 12.564 6.211 1.00 95.56 202 THR A CA 1
ATOM 1526 C C . THR A 1 202 ? 1.659 12.092 5.476 1.00 95.56 202 THR A C 1
ATOM 1528 O O . THR A 1 202 ? 2.648 11.754 6.118 1.00 95.56 202 THR A O 1
ATOM 1531 N N . LEU A 1 203 ? 1.614 12.085 4.144 1.00 96.44 203 LEU A N 1
ATOM 1532 C CA . LEU A 1 203 ? 2.754 11.822 3.268 1.00 96.44 203 LEU A CA 1
ATOM 1533 C C . LEU A 1 203 ? 3.267 13.137 2.676 1.00 96.44 203 LEU A C 1
ATOM 1535 O O . LEU A 1 203 ? 2.472 13.995 2.280 1.00 96.44 203 LEU A O 1
ATOM 1539 N N . LYS A 1 204 ? 4.587 13.279 2.561 1.00 97.44 204 LYS A N 1
ATOM 1540 C CA . LYS A 1 204 ? 5.233 14.413 1.896 1.00 97.44 204 LYS A CA 1
ATOM 1541 C C . LYS A 1 204 ? 6.373 13.917 1.014 1.00 97.44 204 LYS A C 1
ATOM 1543 O O . LYS A 1 204 ? 7.316 13.308 1.510 1.00 97.44 204 LYS A O 1
ATOM 1548 N N . ALA A 1 205 ? 6.282 14.181 -0.287 1.00 97.62 205 ALA A N 1
ATOM 1549 C CA . ALA A 1 205 ? 7.401 13.962 -1.195 1.00 97.62 205 ALA A CA 1
ATOM 1550 C C . ALA A 1 205 ? 8.502 14.990 -0.891 1.00 97.62 205 ALA A C 1
ATOM 1552 O O . ALA A 1 205 ? 8.238 16.192 -0.874 1.00 97.62 205 ALA A O 1
ATOM 1553 N N . GLU A 1 206 ? 9.719 14.520 -0.635 1.00 97.50 206 GLU A N 1
ATOM 1554 C CA . GLU A 1 206 ? 10.892 15.373 -0.402 1.00 97.50 206 GLU A CA 1
ATOM 1555 C C . GLU A 1 206 ? 11.759 15.498 -1.652 1.00 97.50 206 GLU A C 1
ATOM 1557 O O . GLU A 1 206 ? 12.350 16.546 -1.902 1.00 97.50 206 GLU A O 1
ATOM 1562 N N . THR A 1 207 ? 11.845 14.429 -2.444 1.00 95.31 207 THR A N 1
ATOM 1563 C CA . THR A 1 207 ? 12.661 14.397 -3.660 1.00 95.31 207 THR A CA 1
ATOM 1564 C C . THR A 1 207 ? 11.919 13.704 -4.786 1.00 95.31 207 THR A C 1
ATOM 1566 O O . THR A 1 207 ? 11.106 12.820 -4.546 1.00 95.31 207 THR A O 1
ATOM 1569 N N . PHE A 1 208 ? 12.243 14.073 -6.020 1.00 94.25 208 PHE A N 1
ATOM 1570 C CA . PHE A 1 208 ? 11.874 13.352 -7.231 1.00 94.25 208 PHE A CA 1
ATOM 1571 C C . PHE A 1 208 ? 13.114 13.265 -8.116 1.00 94.25 208 PHE A C 1
ATOM 1573 O O . PHE A 1 208 ? 13.811 14.266 -8.287 1.00 94.25 208 PHE A O 1
ATOM 1580 N N . GLN A 1 209 ? 13.390 12.086 -8.670 1.00 94.00 209 GLN A N 1
ATOM 1581 C CA . GLN A 1 209 ? 14.499 11.882 -9.594 1.00 94.00 209 GLN A CA 1
ATOM 1582 C C . GLN A 1 209 ? 14.152 10.874 -10.694 1.00 94.00 209 GLN A C 1
ATOM 1584 O O . GLN A 1 209 ? 13.591 9.806 -10.436 1.00 94.00 209 GLN A O 1
ATOM 1589 N N . TYR A 1 210 ? 14.596 11.175 -11.914 1.00 94.62 210 TYR A N 1
ATOM 1590 C CA . TYR A 1 210 ? 14.890 10.147 -12.910 1.00 94.62 210 TYR A CA 1
ATOM 1591 C C . TYR A 1 210 ? 16.262 9.552 -12.585 1.00 94.62 210 TYR A C 1
ATOM 1593 O O . TYR A 1 210 ? 17.295 10.143 -12.890 1.00 94.62 210 TYR A O 1
ATOM 1601 N N . ALA A 1 211 ? 16.271 8.384 -11.951 1.00 94.69 211 ALA A N 1
ATOM 1602 C CA . ALA A 1 211 ? 17.453 7.694 -11.438 1.00 94.69 211 ALA A CA 1
ATOM 1603 C C . ALA A 1 211 ? 18.288 6.997 -12.533 1.00 94.69 211 ALA A C 1
ATOM 1605 O O . ALA A 1 211 ? 19.053 6.084 -12.246 1.00 94.69 211 ALA A O 1
ATOM 1606 N N . SER A 1 212 ? 18.161 7.401 -13.798 1.00 93.12 212 SER A N 1
ATOM 1607 C CA . SER A 1 212 ? 18.755 6.726 -14.962 1.00 93.12 212 SER A CA 1
ATOM 1608 C C . SER A 1 212 ? 20.265 6.512 -14.839 1.00 93.12 212 SER A C 1
ATOM 1610 O O . SER A 1 212 ? 20.750 5.433 -15.157 1.00 93.12 212 SER A O 1
ATOM 1612 N N . SER A 1 213 ? 21.004 7.504 -14.328 1.00 93.25 213 SER A N 1
ATOM 1613 C CA . SER A 1 213 ? 22.459 7.420 -14.130 1.00 93.25 213 SER A CA 1
ATOM 1614 C C . SER A 1 213 ? 22.877 6.380 -13.089 1.00 93.25 213 SER A C 1
ATOM 1616 O O . SER A 1 213 ? 23.995 5.874 -13.143 1.00 93.25 213 SER A O 1
ATOM 1618 N N . LEU A 1 214 ? 21.979 6.034 -12.163 1.00 95.00 214 LEU A N 1
ATOM 1619 C CA . LEU A 1 214 ? 22.204 4.987 -11.175 1.00 95.00 214 LEU A CA 1
ATOM 1620 C C . LEU A 1 214 ? 22.020 3.594 -11.783 1.00 95.00 214 LEU A C 1
ATOM 1622 O O . LEU A 1 214 ? 22.600 2.641 -11.278 1.00 95.00 214 LEU A O 1
ATOM 1626 N N . PHE A 1 215 ? 21.272 3.465 -12.884 1.00 96.12 215 PHE A N 1
ATOM 1627 C CA . PHE A 1 215 ? 20.887 2.198 -13.516 1.00 96.12 215 PHE A CA 1
ATOM 1628 C C . PHE A 1 215 ? 21.473 2.038 -14.923 1.00 96.12 215 PHE A C 1
ATOM 1630 O O . PHE A 1 215 ? 20.757 1.807 -15.900 1.00 96.12 215 PHE A O 1
ATOM 1637 N N . LEU A 1 216 ? 22.801 2.116 -15.000 1.00 96.06 216 LEU A N 1
ATOM 1638 C CA . LEU A 1 216 ? 23.569 1.874 -16.218 1.00 96.06 216 LEU A CA 1
ATOM 1639 C C . LEU A 1 216 ? 24.411 0.600 -16.118 1.00 96.06 216 LEU A C 1
ATOM 1641 O O . LEU A 1 216 ? 24.811 0.173 -15.029 1.00 96.06 216 LEU A O 1
ATOM 1645 N N . GLN A 1 217 ? 24.688 0.027 -17.282 1.00 95.50 217 GLN A N 1
ATOM 1646 C CA . GLN A 1 217 ? 25.740 -0.956 -17.498 1.00 95.50 217 GLN A CA 1
ATOM 1647 C C . GLN A 1 217 ? 27.117 -0.323 -17.241 1.00 95.50 217 GLN A C 1
ATOM 1649 O O . GLN A 1 217 ? 27.266 0.901 -17.207 1.00 95.50 217 GLN A O 1
ATOM 1654 N N . ALA A 1 218 ? 28.147 -1.156 -17.079 1.00 93.81 218 ALA A N 1
ATOM 1655 C CA . ALA A 1 218 ? 29.511 -0.691 -16.806 1.00 93.81 218 ALA A CA 1
ATOM 1656 C C . ALA A 1 218 ? 30.101 0.187 -17.928 1.00 93.81 218 ALA A C 1
ATOM 1658 O O . ALA A 1 218 ? 30.965 1.019 -17.668 1.00 93.81 218 ALA A O 1
ATOM 1659 N N . ASP A 1 219 ? 29.629 0.015 -19.163 1.00 93.44 219 ASP A N 1
ATOM 1660 C CA . ASP A 1 219 ? 30.019 0.801 -20.338 1.00 93.44 219 ASP A CA 1
ATOM 1661 C C . ASP A 1 219 ? 29.176 2.080 -20.529 1.00 93.44 219 ASP A C 1
ATOM 1663 O O . ASP A 1 219 ? 29.381 2.819 -21.491 1.00 93.44 219 ASP A O 1
ATOM 1667 N N . GLY A 1 220 ? 28.240 2.355 -19.614 1.00 93.19 220 GLY A N 1
ATOM 1668 C CA . GLY A 1 220 ? 27.341 3.505 -19.659 1.00 93.19 220 GLY A CA 1
ATOM 1669 C C . GLY A 1 220 ? 26.050 3.287 -20.454 1.00 93.19 220 GLY A C 1
ATOM 1670 O O . GLY A 1 220 ? 25.220 4.197 -20.488 1.00 93.19 220 GLY A O 1
ATOM 1671 N N . ASN A 1 221 ? 25.835 2.112 -21.061 1.00 93.88 221 ASN A N 1
ATOM 1672 C CA . ASN A 1 221 ? 24.571 1.794 -21.727 1.00 93.88 221 ASN A CA 1
ATOM 1673 C C . ASN A 1 221 ? 23.422 1.612 -20.724 1.00 93.88 221 ASN A C 1
ATOM 1675 O O . ASN A 1 221 ? 23.618 1.296 -19.550 1.00 93.88 221 ASN A O 1
ATOM 1679 N N . VAL A 1 222 ? 22.188 1.801 -21.194 1.00 94.06 222 VAL A N 1
ATOM 1680 C CA . VAL A 1 222 ? 20.985 1.641 -20.364 1.00 94.06 222 VAL A CA 1
ATOM 1681 C C . VAL A 1 222 ? 20.732 0.175 -20.005 1.00 94.06 222 VAL A C 1
ATOM 1683 O O . VAL A 1 222 ? 21.009 -0.723 -20.796 1.00 94.06 222 VAL A O 1
ATOM 1686 N N . LEU A 1 223 ? 20.163 -0.074 -18.823 1.00 94.81 223 LEU A N 1
ATOM 1687 C CA . LEU A 1 223 ? 19.699 -1.410 -18.411 1.00 94.81 223 LEU A CA 1
ATOM 1688 C C . LEU A 1 223 ? 18.250 -1.704 -18.833 1.00 94.81 223 LEU A C 1
ATOM 1690 O O . LEU A 1 223 ? 17.815 -2.851 -18.796 1.00 94.81 223 LEU A O 1
ATOM 1694 N N . SER A 1 224 ? 17.497 -0.670 -19.211 1.00 92.31 224 SER A N 1
ATOM 1695 C CA . SER A 1 224 ? 16.105 -0.758 -19.648 1.00 92.31 224 SER A CA 1
ATOM 1696 C C . SER A 1 224 ? 15.792 0.357 -20.642 1.00 92.31 224 SER A C 1
ATOM 1698 O O . SER A 1 224 ? 16.407 1.423 -20.617 1.00 92.31 224 SER A O 1
ATOM 1700 N N . GLY A 1 225 ? 14.777 0.139 -21.478 1.00 88.00 225 GLY A N 1
ATOM 1701 C CA . GLY A 1 225 ? 14.204 1.160 -22.349 1.00 88.00 225 GLY A CA 1
ATOM 1702 C C . GLY A 1 225 ? 13.414 2.243 -21.603 1.00 88.00 225 GLY A C 1
ATOM 1703 O O . GLY A 1 225 ? 12.753 3.042 -22.260 1.00 88.00 225 GLY A O 1
ATOM 1704 N N . HIS A 1 226 ? 13.440 2.280 -20.267 1.00 92.12 226 HIS A N 1
ATOM 1705 C CA . HIS A 1 226 ? 12.767 3.266 -19.419 1.00 92.12 226 HIS A CA 1
ATOM 1706 C C . HIS A 1 226 ? 13.748 3.920 -18.446 1.00 92.12 226 HIS A C 1
ATOM 1708 O O . HIS A 1 226 ? 14.696 3.288 -17.979 1.00 92.12 226 HIS A O 1
ATOM 1714 N N . ASN A 1 227 ? 13.486 5.182 -18.102 1.00 92.94 227 ASN A N 1
ATOM 1715 C CA . ASN A 1 227 ? 14.207 5.873 -17.037 1.00 92.94 227 ASN A CA 1
ATOM 1716 C C . ASN A 1 227 ? 13.578 5.479 -15.690 1.00 92.94 227 ASN A C 1
ATOM 1718 O O . ASN A 1 227 ? 12.397 5.763 -15.484 1.00 92.94 227 ASN A O 1
ATOM 1722 N N . PRO A 1 228 ? 14.313 4.854 -14.755 1.00 95.25 228 PRO A N 1
ATOM 1723 C CA . PRO A 1 228 ? 13.767 4.552 -13.438 1.00 95.25 228 PRO A CA 1
ATOM 1724 C C . PRO A 1 228 ? 13.380 5.840 -12.705 1.00 95.25 228 PRO A C 1
ATOM 1726 O O . PRO A 1 228 ? 14.152 6.797 -12.679 1.00 95.25 228 PRO A O 1
ATOM 1729 N N . VAL A 1 229 ? 12.201 5.861 -12.088 1.00 96.25 229 VAL A N 1
ATOM 1730 C CA . VAL A 1 229 ? 11.723 6.982 -11.266 1.00 96.25 229 VAL A CA 1
ATOM 1731 C C . VAL A 1 229 ? 11.885 6.625 -9.793 1.00 96.25 229 VAL A C 1
ATOM 1733 O O . VAL A 1 229 ? 11.512 5.527 -9.380 1.00 96.25 229 VAL A O 1
ATOM 1736 N N . SER A 1 230 ? 12.418 7.546 -8.993 1.00 96.19 230 SER A N 1
ATOM 1737 C CA . SER A 1 230 ? 12.523 7.409 -7.538 1.00 96.19 230 SER A CA 1
ATOM 1738 C C . SER A 1 230 ? 12.046 8.688 -6.850 1.00 96.19 230 SER A C 1
ATOM 1740 O O . SER A 1 230 ? 12.289 9.799 -7.322 1.00 96.19 230 SER A O 1
ATOM 1742 N N . VAL A 1 231 ? 11.329 8.511 -5.741 1.00 97.62 231 VAL A N 1
ATOM 1743 C CA . VAL A 1 231 ? 10.778 9.586 -4.912 1.00 97.62 231 VAL A CA 1
ATOM 1744 C C . VAL A 1 231 ? 11.004 9.201 -3.459 1.00 97.62 231 VAL A C 1
ATOM 1746 O O . VAL A 1 231 ? 10.600 8.111 -3.052 1.00 97.62 231 VAL A O 1
ATOM 1749 N N . ASN A 1 232 ? 11.635 10.078 -2.678 1.00 97.56 232 ASN A N 1
ATOM 1750 C CA . ASN A 1 232 ? 11.717 9.890 -1.232 1.00 97.56 232 ASN A CA 1
ATOM 1751 C C . ASN A 1 232 ? 10.541 10.584 -0.557 1.00 97.56 232 ASN A C 1
ATOM 1753 O O . ASN A 1 232 ? 10.239 11.744 -0.847 1.00 97.56 232 ASN A O 1
ATOM 1757 N N . PHE A 1 233 ? 9.920 9.878 0.381 1.00 97.56 233 PHE A N 1
ATOM 1758 C CA . PHE A 1 233 ? 8.826 10.396 1.186 1.00 97.56 233 PHE A CA 1
ATOM 1759 C C . PHE A 1 233 ? 9.232 10.493 2.650 1.00 97.56 233 PHE A C 1
ATOM 1761 O O . PHE A 1 233 ? 9.813 9.564 3.207 1.00 97.56 233 PHE A O 1
ATOM 1768 N N . THR A 1 234 ? 8.854 11.594 3.290 1.00 97.12 234 THR A N 1
ATOM 1769 C CA . THR A 1 234 ? 8.676 11.631 4.741 1.00 97.12 234 THR A CA 1
ATOM 1770 C C . THR A 1 234 ? 7.203 11.416 5.063 1.00 97.12 234 THR A C 1
ATOM 1772 O O . THR A 1 234 ? 6.313 11.650 4.235 1.00 97.12 234 THR A O 1
ATOM 1775 N N . TRP A 1 235 ? 6.932 10.939 6.274 1.00 95.56 235 TRP A N 1
ATOM 1776 C CA . TRP A 1 235 ? 5.570 10.738 6.741 1.00 95.56 235 TRP A CA 1
ATOM 1777 C C . TRP A 1 235 ? 5.430 11.073 8.224 1.00 95.56 235 TRP A C 1
ATOM 1779 O O . TRP A 1 235 ? 6.401 11.055 8.981 1.00 95.56 235 TRP A O 1
ATOM 1789 N N . SER A 1 236 ? 4.202 11.369 8.642 1.00 93.88 236 SER A N 1
ATOM 1790 C CA . SER A 1 236 ? 3.831 11.506 10.050 1.00 93.88 236 SER A CA 1
ATOM 1791 C C . SER A 1 236 ? 2.474 10.863 10.322 1.00 93.88 236 SER A C 1
ATOM 1793 O O . SER A 1 236 ? 1.593 10.831 9.457 1.00 93.88 236 SER A O 1
ATOM 1795 N N . SER A 1 237 ? 2.300 10.324 11.531 1.00 89.56 237 SER A N 1
ATOM 1796 C CA . SER A 1 237 ? 0.999 9.832 11.987 1.00 89.56 237 SER A CA 1
ATOM 1797 C C . SER A 1 237 ? -0.011 10.976 12.068 1.00 89.56 237 SER A C 1
ATOM 1799 O O . SER A 1 237 ? 0.348 12.101 12.424 1.00 89.56 237 SER A O 1
ATOM 1801 N N . GLY A 1 238 ? -1.279 10.664 11.829 1.00 85.44 238 GLY A N 1
ATOM 1802 C CA . GLY A 1 238 ? -2.392 11.590 11.973 1.00 85.44 238 GLY A CA 1
ATOM 1803 C C . GLY A 1 238 ? -2.408 12.247 13.359 1.00 85.44 238 GLY A C 1
ATOM 1804 O O . GLY A 1 238 ? -2.257 11.555 14.371 1.00 85.44 238 GLY A O 1
ATOM 1805 N N . PRO A 1 239 ? -2.589 13.578 13.446 1.00 80.56 239 PRO A N 1
ATOM 1806 C CA . PRO A 1 239 ? -2.604 14.269 14.734 1.00 80.56 239 PRO A CA 1
ATOM 1807 C C . PRO A 1 239 ? -3.875 13.966 15.540 1.00 80.56 239 PRO A C 1
ATOM 1809 O O . PRO A 1 239 ? -3.838 13.980 16.768 1.00 80.56 239 PRO A O 1
ATOM 1812 N N . SER A 1 240 ? -4.986 13.679 14.855 1.00 88.75 240 SER A N 1
ATOM 1813 C CA . SER A 1 240 ? -6.311 13.505 15.466 1.00 88.75 240 SER A CA 1
ATOM 1814 C C . SER A 1 240 ? -6.813 12.067 15.438 1.00 88.75 240 SER A C 1
ATOM 1816 O O . SER A 1 240 ? -7.673 11.724 16.240 1.00 88.75 240 SER A O 1
ATOM 1818 N N . LEU A 1 241 ? -6.291 11.235 14.532 1.00 92.06 241 LEU A N 1
ATOM 1819 C CA . LEU A 1 241 ? -6.682 9.838 14.397 1.00 92.06 241 LEU A CA 1
ATOM 1820 C C . LEU A 1 241 ? -5.452 8.941 14.318 1.00 92.06 241 LEU A C 1
ATOM 1822 O O . LEU A 1 241 ? -4.471 9.257 13.645 1.00 92.06 241 LEU A O 1
ATOM 1826 N N . ARG A 1 242 ? -5.540 7.797 14.992 1.00 91.75 242 ARG A N 1
ATOM 1827 C CA . ARG A 1 242 ? -4.562 6.705 14.937 1.00 91.75 242 ARG A CA 1
ATOM 1828 C C . ARG A 1 242 ? -5.285 5.391 14.696 1.00 91.75 242 ARG A C 1
ATOM 1830 O O . ARG A 1 242 ? -6.499 5.325 14.871 1.00 91.75 242 ARG A O 1
ATOM 1837 N N . GLN A 1 243 ? -4.550 4.348 14.333 1.00 92.44 243 GLN A N 1
ATOM 1838 C CA . GLN A 1 243 ? -5.124 3.017 14.164 1.00 92.44 243 GLN A CA 1
ATOM 1839 C C . GLN A 1 243 ? -4.279 1.930 14.825 1.00 92.44 243 GLN A C 1
ATOM 1841 O O . GLN A 1 243 ? -3.074 2.086 15.033 1.00 92.44 243 GLN A O 1
ATOM 1846 N N . SER A 1 244 ? -4.927 0.814 15.142 1.00 93.81 244 SER A N 1
ATOM 1847 C CA . SER A 1 244 ? -4.251 -0.416 15.543 1.00 93.81 244 SER A CA 1
ATOM 1848 C C . SER A 1 244 ? -3.687 -1.168 14.339 1.00 93.81 244 SER A C 1
ATOM 1850 O O . SER A 1 244 ? -4.028 -0.894 13.187 1.00 93.81 244 SER A O 1
ATOM 1852 N N . THR A 1 245 ? -2.883 -2.197 14.606 1.00 93.12 245 THR A N 1
ATOM 1853 C CA . THR A 1 245 ? -2.660 -3.283 13.644 1.00 93.12 245 THR A CA 1
ATOM 1854 C C . THR A 1 245 ? -3.973 -3.989 13.285 1.00 93.12 245 THR A C 1
ATOM 1856 O O . THR A 1 245 ? -4.930 -3.997 14.070 1.00 93.12 245 THR A O 1
ATOM 1859 N N . PHE A 1 246 ? -4.025 -4.582 12.089 1.00 93.12 246 PHE A N 1
ATOM 1860 C CA . PHE A 1 246 ? -5.156 -5.402 11.650 1.00 93.12 246 PHE A CA 1
ATOM 1861 C C . PHE A 1 246 ? -5.145 -6.789 12.290 1.00 93.12 246 PHE A C 1
ATOM 1863 O O . PHE A 1 246 ? -4.093 -7.390 12.501 1.00 93.12 246 PHE A O 1
ATOM 1870 N N . ARG A 1 247 ? -6.341 -7.339 12.503 1.00 93.31 247 ARG A N 1
ATOM 1871 C CA . ARG A 1 247 ? -6.547 -8.716 12.944 1.00 93.31 247 ARG A CA 1
ATOM 1872 C C . ARG A 1 247 ? -7.625 -9.422 12.133 1.00 93.31 247 ARG A C 1
ATOM 1874 O O . ARG A 1 247 ? -8.686 -8.854 11.880 1.00 93.31 247 ARG A O 1
ATOM 1881 N N . GLY A 1 248 ? -7.359 -10.670 11.763 1.00 93.81 248 GLY A N 1
ATOM 1882 C CA . GLY A 1 248 ? -8.188 -11.456 10.853 1.00 93.81 248 GLY A CA 1
ATOM 1883 C C . GLY A 1 248 ? -7.613 -11.550 9.433 1.00 93.81 248 GLY A C 1
ATOM 1884 O O . GLY A 1 248 ? -6.495 -11.100 9.175 1.00 93.81 248 GLY A O 1
ATOM 1885 N N . GLY A 1 249 ? -8.351 -12.189 8.525 1.00 92.25 249 GLY A N 1
ATOM 1886 C CA . GLY A 1 249 ? -7.915 -12.482 7.157 1.00 92.25 249 GLY A CA 1
ATOM 1887 C C . GLY A 1 249 ? -8.314 -11.403 6.157 1.00 92.25 249 GLY A C 1
ATOM 1888 O O . GLY A 1 249 ? -9.342 -10.759 6.308 1.00 92.25 249 GLY A O 1
ATOM 1889 N N . SER A 1 250 ? -7.518 -11.215 5.108 1.00 87.94 250 SER A N 1
ATOM 1890 C CA . SER A 1 250 ? -7.684 -10.146 4.115 1.00 87.94 250 SER A CA 1
ATOM 1891 C C . SER A 1 250 ? -8.729 -10.443 3.023 1.00 87.94 250 SER A C 1
ATOM 1893 O O . SER A 1 250 ? -8.492 -10.178 1.844 1.00 87.94 250 SER A O 1
ATOM 1895 N N . TYR A 1 251 ? -9.888 -10.967 3.427 1.00 85.75 251 TYR A N 1
ATOM 1896 C CA . TYR A 1 251 ? -11.010 -11.308 2.551 1.00 85.75 251 TYR A CA 1
ATOM 1897 C C . TYR A 1 251 ? -12.145 -10.285 2.659 1.00 85.75 251 TYR A C 1
ATOM 1899 O O . TYR A 1 251 ? -12.305 -9.637 3.685 1.00 85.75 251 TYR A O 1
ATOM 1907 N N . GLY A 1 252 ? -12.954 -10.168 1.604 1.00 86.94 252 GLY A N 1
ATOM 1908 C CA . GLY A 1 252 ? -14.131 -9.299 1.587 1.00 86.94 252 GLY A CA 1
ATOM 1909 C C . GLY A 1 252 ? -13.875 -7.887 1.054 1.00 86.94 252 GLY A C 1
ATOM 1910 O O . GLY A 1 252 ? -12.811 -7.556 0.510 1.00 86.94 252 GLY A O 1
ATOM 1911 N N . THR A 1 253 ? -14.907 -7.057 1.178 1.00 90.38 253 THR A N 1
ATOM 1912 C CA . THR A 1 253 ? -14.926 -5.668 0.719 1.00 90.38 253 THR A CA 1
ATOM 1913 C C . THR A 1 253 ? -14.368 -4.758 1.802 1.00 90.38 253 THR A C 1
ATOM 1915 O O . THR A 1 253 ? -14.674 -4.904 2.984 1.00 90.38 253 THR A O 1
ATOM 1918 N N . TRP A 1 254 ? -13.522 -3.819 1.389 1.00 93.31 254 TRP A N 1
ATOM 1919 C CA . TRP A 1 254 ? -12.937 -2.829 2.282 1.00 93.31 254 TRP A CA 1
ATOM 1920 C C . TRP A 1 254 ? -13.992 -1.872 2.843 1.00 93.31 254 TRP A C 1
ATOM 1922 O O . TRP A 1 254 ? -14.889 -1.437 2.123 1.00 93.31 254 TRP A O 1
ATOM 1932 N N . PHE A 1 255 ? -13.829 -1.492 4.106 1.00 92.62 255 PHE A N 1
ATOM 1933 C CA . PHE A 1 255 ? -14.559 -0.392 4.722 1.00 92.62 255 PHE A CA 1
ATOM 1934 C C . PHE A 1 255 ? -13.636 0.446 5.611 1.00 92.62 255 PHE A C 1
ATOM 1936 O O . PHE A 1 255 ? -12.620 -0.028 6.131 1.00 92.62 255 PHE A O 1
ATOM 1943 N N . SER A 1 256 ? -14.009 1.710 5.811 1.00 92.25 256 SER A N 1
ATOM 1944 C CA . SER A 1 256 ? -13.301 2.617 6.708 1.00 92.25 256 SER A CA 1
ATOM 1945 C C . SER A 1 256 ? -14.245 3.642 7.319 1.00 92.25 256 SER A C 1
ATOM 1947 O O . SER A 1 256 ? -14.901 4.398 6.602 1.00 92.25 256 SER A O 1
ATOM 1949 N N . ASP A 1 257 ? -14.227 3.730 8.646 1.00 89.31 257 ASP A N 1
ATOM 1950 C CA . ASP A 1 257 ? -14.967 4.751 9.390 1.00 89.31 257 ASP A CA 1
ATOM 1951 C C . ASP A 1 257 ? -14.170 6.061 9.525 1.00 89.31 257 ASP A C 1
ATOM 1953 O O . ASP A 1 257 ? -14.674 7.050 10.043 1.00 89.31 257 ASP A O 1
ATOM 1957 N N . VAL A 1 258 ? -12.927 6.113 9.027 1.00 82.31 258 VAL A N 1
ATOM 1958 C CA . VAL A 1 258 ? -12.022 7.273 9.165 1.00 82.31 258 VAL A CA 1
ATOM 1959 C C . VAL A 1 258 ? -12.541 8.514 8.441 1.00 82.31 258 VAL A C 1
ATOM 1961 O O . VAL A 1 258 ? -12.326 9.633 8.903 1.00 82.31 258 VAL A O 1
ATOM 1964 N N . SER A 1 259 ? -13.216 8.342 7.300 1.00 63.66 259 SER A N 1
ATOM 1965 C CA . SER A 1 259 ? -13.811 9.463 6.557 1.00 63.66 259 SER A CA 1
ATOM 1966 C C . SER A 1 259 ? -15.047 10.052 7.240 1.00 63.66 259 SER A C 1
ATOM 1968 O O . SER A 1 259 ? -15.487 11.135 6.862 1.00 63.66 259 SER A O 1
ATOM 1970 N N . VAL A 1 260 ? -15.597 9.364 8.243 1.00 56.19 260 VAL A N 1
ATOM 1971 C CA . VAL A 1 260 ? -16.714 9.838 9.056 1.00 56.19 260 VAL A CA 1
ATOM 1972 C C . VAL A 1 260 ? -16.118 10.460 10.311 1.00 56.19 260 VAL A C 1
ATOM 1974 O O . VAL A 1 260 ? -16.012 9.831 11.361 1.00 56.19 260 VAL A O 1
ATOM 1977 N N . GLY A 1 261 ? -15.650 11.702 10.180 1.00 48.75 261 GLY A N 1
ATOM 1978 C CA . GLY A 1 261 ? -15.188 12.484 11.319 1.00 48.75 261 GLY A CA 1
ATOM 1979 C C . GLY A 1 261 ? -16.254 12.479 12.415 1.00 48.75 261 GLY A C 1
ATOM 1980 O O . GLY A 1 261 ? -17.346 12.993 12.207 1.00 48.75 261 GLY A O 1
ATOM 1981 N N . LEU A 1 262 ? -15.934 11.830 13.536 1.00 48.28 262 LEU A N 1
ATOM 1982 C CA . LEU A 1 262 ? -16.613 11.869 14.831 1.00 48.28 262 LEU A CA 1
ATOM 1983 C C . LEU A 1 262 ? -17.694 12.949 14.952 1.00 48.28 262 LEU A C 1
ATOM 1985 O O . LEU A 1 262 ? -17.396 14.104 15.251 1.00 48.28 262 LEU A O 1
ATOM 1989 N N . THR A 1 263 ? -18.944 12.540 14.731 1.00 48.16 263 THR A N 1
ATOM 1990 C CA . THR A 1 263 ? -20.132 12.737 15.580 1.00 48.16 263 THR A CA 1
ATOM 1991 C C . THR A 1 263 ? -21.345 12.305 14.743 1.00 48.16 263 THR A C 1
ATOM 1993 O O . THR A 1 263 ? -21.903 13.106 14.002 1.00 48.16 263 THR A O 1
ATOM 1996 N N . LEU A 1 264 ? -21.784 11.045 14.850 1.00 57.88 264 LEU A N 1
ATOM 1997 C CA . LEU A 1 264 ? -23.062 10.609 14.257 1.00 57.88 264 LEU A CA 1
ATOM 1998 C C . LEU A 1 264 ? -24.225 11.001 15.183 1.00 57.88 264 LEU A C 1
ATOM 2000 O O . LEU A 1 264 ? -24.974 10.157 15.670 1.00 57.88 264 LEU A O 1
ATOM 2004 N N . THR A 1 265 ? -24.345 12.293 15.502 1.00 54.94 265 THR A N 1
ATOM 2005 C CA . THR A 1 265 ? -25.517 12.840 16.216 1.00 54.94 265 THR A CA 1
ATOM 2006 C C . THR A 1 265 ? -26.734 12.964 15.309 1.00 54.94 265 THR A C 1
ATOM 2008 O O . THR A 1 265 ? -27.835 13.197 15.799 1.00 54.94 265 THR A O 1
ATOM 2011 N N . ASP A 1 266 ? -26.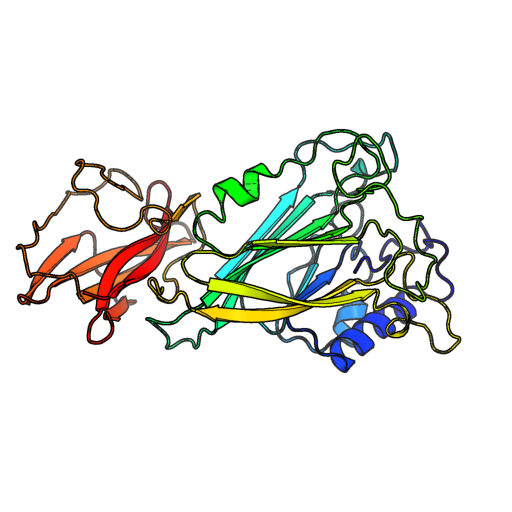550 12.775 14.003 1.00 69.06 266 ASP A N 1
ATOM 2012 C CA . ASP A 1 266 ? -27.608 12.746 12.997 1.00 69.06 266 ASP A CA 1
ATOM 2013 C C . ASP A 1 266 ? -28.329 11.387 12.907 1.00 69.06 266 ASP A C 1
ATOM 2015 O O . ASP A 1 266 ? -29.285 11.244 12.148 1.00 69.06 266 ASP A O 1
ATOM 2019 N N . GLY A 1 267 ? -27.898 10.391 13.691 1.00 66.44 267 GLY A N 1
ATOM 2020 C CA . GLY A 1 267 ? -28.468 9.045 13.677 1.00 66.44 267 GLY A CA 1
ATOM 2021 C C . GLY A 1 267 ? -27.920 8.137 12.574 1.00 66.44 267 GLY A C 1
ATOM 2022 O O . GLY A 1 267 ? -28.439 7.033 12.396 1.00 66.44 267 GLY A O 1
ATOM 2023 N N . THR A 1 268 ? -26.872 8.550 11.854 1.00 73.75 268 THR A N 1
ATOM 2024 C CA . THR A 1 268 ? -26.179 7.684 10.895 1.00 73.75 268 THR A CA 1
ATOM 2025 C C . THR A 1 268 ? -25.670 6.429 11.601 1.00 73.75 268 THR A C 1
ATOM 2027 O O . THR A 1 268 ? -25.083 6.478 12.683 1.00 73.75 268 THR A O 1
ATOM 2030 N N . ARG A 1 269 ? -25.892 5.272 10.976 1.00 75.19 269 ARG A N 1
ATOM 2031 C CA . ARG A 1 269 ? -25.433 3.978 11.475 1.00 75.19 269 ARG A CA 1
ATOM 2032 C C . ARG A 1 269 ? -24.457 3.378 10.476 1.00 75.19 269 ARG A C 1
ATOM 2034 O O . ARG A 1 269 ? -24.844 3.054 9.358 1.00 75.19 269 ARG A O 1
ATOM 2041 N N . LEU A 1 270 ? -23.211 3.196 10.901 1.00 81.88 270 LEU A N 1
ATOM 2042 C CA . LEU A 1 270 ? -22.221 2.427 10.153 1.00 81.88 270 LEU A CA 1
ATOM 2043 C C . LEU A 1 270 ? -22.361 0.956 10.550 1.00 81.88 270 LEU A C 1
ATOM 2045 O O . LEU A 1 270 ? -22.386 0.621 11.737 1.00 81.88 270 LEU A O 1
ATOM 2049 N N . THR A 1 271 ? -22.523 0.083 9.562 1.00 84.75 271 THR A N 1
ATOM 2050 C CA . THR A 1 271 ? -22.676 -1.359 9.768 1.00 84.75 271 THR A CA 1
ATOM 2051 C C . THR A 1 271 ? -21.737 -2.102 8.842 1.00 84.75 271 THR A C 1
ATOM 2053 O O . THR A 1 271 ? -21.781 -1.884 7.634 1.00 84.75 271 THR A O 1
ATOM 2056 N N . HIS A 1 272 ? -20.955 -3.011 9.416 1.00 88.38 272 HIS A N 1
ATOM 2057 C CA . HIS A 1 272 ? -19.980 -3.828 8.701 1.00 88.38 272 HIS A CA 1
ATOM 2058 C C . HIS A 1 272 ? -20.211 -5.303 9.028 1.00 88.38 272 HIS A C 1
ATOM 2060 O O . HIS A 1 272 ? -20.504 -5.639 10.179 1.00 88.38 272 HIS A O 1
ATOM 2066 N N . GLY A 1 273 ? -20.051 -6.175 8.035 1.00 85.69 273 GLY A N 1
ATOM 2067 C CA . GLY A 1 273 ? -20.357 -7.604 8.146 1.00 85.69 273 GLY A CA 1
ATOM 2068 C C . GLY A 1 273 ? -21.817 -7.931 7.825 1.00 85.69 273 GLY A C 1
ATOM 2069 O O . GLY A 1 273 ? -22.613 -7.057 7.477 1.00 85.69 273 GLY A O 1
ATOM 2070 N N . GLY A 1 274 ? -22.165 -9.212 7.935 1.00 83.81 274 GLY A N 1
ATOM 2071 C CA . GLY A 1 274 ? -23.506 -9.696 7.629 1.00 83.81 274 GLY A CA 1
ATOM 2072 C C . GLY A 1 274 ? -24.544 -9.425 8.717 1.00 83.81 274 GLY A C 1
ATOM 2073 O O . GLY A 1 274 ? -24.275 -8.891 9.791 1.00 83.81 274 GLY A O 1
ATOM 2074 N N . THR A 1 275 ? -25.772 -9.853 8.430 1.00 82.44 275 THR A N 1
ATOM 2075 C CA . THR A 1 275 ? -26.957 -9.655 9.283 1.00 82.44 275 THR A CA 1
ATOM 2076 C C . THR A 1 275 ? -27.222 -10.811 10.253 1.00 82.44 275 THR A C 1
ATOM 2078 O O . THR A 1 275 ? -28.235 -10.815 10.952 1.00 82.44 275 THR A O 1
ATOM 2081 N N . GLY A 1 276 ? -26.339 -11.812 10.283 1.00 79.31 276 GLY A N 1
ATOM 2082 C CA . GLY A 1 276 ? -26.479 -12.994 11.128 1.00 79.31 276 GLY A CA 1
ATOM 2083 C C . GLY A 1 276 ? -26.235 -12.725 12.617 1.00 79.31 276 GLY A C 1
ATOM 2084 O O . GLY A 1 276 ? -25.561 -11.774 13.007 1.00 79.31 276 GLY A O 1
ATOM 2085 N N . GLY A 1 277 ? -26.740 -13.628 13.462 1.00 81.56 277 GLY A N 1
ATOM 2086 C CA . GLY A 1 277 ? -26.581 -13.564 14.918 1.00 81.56 277 GLY A CA 1
ATOM 2087 C C . GLY A 1 277 ? -27.641 -12.712 15.625 1.00 81.56 277 GLY A C 1
ATOM 2088 O O . GLY A 1 277 ? -28.605 -12.251 15.024 1.00 81.56 277 GLY A O 1
ATOM 2089 N N . SER A 1 278 ? -27.482 -12.548 16.941 1.00 84.44 278 SER A N 1
ATOM 2090 C CA . SER A 1 278 ? -28.335 -11.667 17.750 1.00 84.44 278 SER A CA 1
ATOM 2091 C C . SER A 1 278 ? -27.606 -10.354 18.005 1.00 84.44 278 SER A C 1
ATOM 2093 O O . SER A 1 278 ? -26.514 -10.362 18.573 1.00 84.44 278 SER A O 1
ATOM 2095 N N . ALA A 1 279 ? -28.207 -9.235 17.600 1.00 86.06 279 ALA A N 1
ATOM 2096 C CA . ALA A 1 279 ? -27.639 -7.920 17.852 1.00 86.06 279 ALA A CA 1
ATOM 2097 C C . ALA A 1 279 ? -27.588 -7.638 19.360 1.00 86.06 279 ALA A C 1
ATOM 2099 O O . ALA A 1 279 ? -28.586 -7.769 20.068 1.00 86.06 279 ALA A O 1
ATOM 2100 N N . THR A 1 280 ? -26.423 -7.213 19.836 1.00 89.62 280 THR A N 1
ATOM 2101 C CA . THR A 1 280 ? -26.232 -6.688 21.187 1.00 89.62 280 THR A CA 1
ATOM 2102 C C . THR A 1 280 ? -25.737 -5.254 21.083 1.00 89.62 280 THR A C 1
ATOM 2104 O O . THR A 1 280 ? -25.011 -4.889 20.158 1.00 89.62 280 THR A O 1
ATOM 2107 N N . SER A 1 281 ? -26.167 -4.405 22.010 1.00 91.06 281 SER A N 1
ATOM 2108 C CA . SER A 1 281 ? -25.824 -2.987 21.990 1.00 91.06 281 SER A CA 1
ATOM 2109 C C . SER A 1 281 ? -25.673 -2.444 23.396 1.00 91.06 281 SER A C 1
ATOM 2111 O O . SER A 1 281 ? -26.351 -2.885 24.324 1.00 91.06 281 SER A O 1
ATOM 2113 N N . ILE A 1 282 ? -24.828 -1.430 23.526 1.00 89.56 282 ILE A N 1
ATOM 2114 C CA . ILE A 1 282 ? -24.726 -0.604 24.719 1.00 89.56 282 ILE A CA 1
ATOM 2115 C C . ILE A 1 282 ? -24.818 0.861 24.304 1.00 89.56 282 ILE A C 1
ATOM 2117 O O . ILE A 1 282 ? -24.160 1.285 23.358 1.00 89.56 282 ILE A O 1
ATOM 2121 N N . THR A 1 283 ? -25.637 1.633 25.011 1.00 91.12 283 THR A N 1
ATOM 2122 C CA . THR A 1 283 ? -25.675 3.092 24.868 1.00 91.12 283 THR A CA 1
ATOM 2123 C C . THR A 1 283 ? -24.699 3.692 25.868 1.00 91.12 283 THR A C 1
ATOM 2125 O O . THR A 1 283 ? -24.846 3.460 27.072 1.00 91.12 283 THR A O 1
ATOM 2128 N N . LEU A 1 284 ? -23.698 4.427 25.385 1.00 90.56 284 LEU A N 1
ATOM 2129 C CA . LEU A 1 284 ? -22.707 5.097 26.231 1.00 90.56 284 LEU A CA 1
ATOM 2130 C C . LEU A 1 284 ? -23.329 6.305 26.945 1.00 90.56 284 LEU A C 1
ATOM 2132 O O . LEU A 1 284 ? -24.133 7.029 26.359 1.00 90.56 284 LEU A O 1
ATOM 2136 N N . GLY A 1 285 ? -22.967 6.516 28.212 1.00 91.38 285 GLY A N 1
ATOM 2137 C CA . GLY A 1 285 ? -23.264 7.764 28.913 1.00 91.38 285 GLY A CA 1
ATOM 2138 C C . GLY A 1 285 ? -22.445 8.942 28.367 1.00 91.38 285 GLY A C 1
ATOM 2139 O O . GLY A 1 285 ? -21.435 8.750 27.697 1.00 91.38 285 GLY A O 1
ATOM 2140 N N . ALA A 1 286 ? -22.839 10.173 28.705 1.00 88.31 286 ALA A N 1
ATOM 2141 C CA . ALA A 1 286 ? -22.239 11.403 28.163 1.00 88.31 286 ALA A CA 1
ATOM 2142 C C . ALA A 1 286 ? -20.721 11.570 28.412 1.00 88.31 286 ALA A C 1
ATOM 2144 O O . ALA A 1 286 ? -20.072 12.346 27.721 1.00 88.31 286 ALA A O 1
ATOM 2145 N N . SER A 1 287 ? -20.148 10.861 29.389 1.00 90.38 287 SER A N 1
ATOM 2146 C CA . SER A 1 287 ? -18.707 10.885 29.712 1.00 90.38 287 SER A CA 1
ATOM 2147 C C . SER A 1 287 ? -18.100 9.482 29.736 1.00 90.38 287 SER A C 1
ATOM 2149 O O . SER A 1 287 ? -17.103 9.214 30.411 1.00 90.38 287 SER A O 1
ATOM 2151 N N . GLU A 1 288 ? -18.745 8.553 29.039 1.00 94.88 288 GLU A N 1
ATOM 2152 C CA . GLU A 1 288 ? -18.317 7.175 28.948 1.00 94.88 288 GLU A CA 1
ATOM 2153 C C . GLU A 1 288 ? -17.773 6.884 27.563 1.00 94.88 288 GLU A C 1
ATOM 2155 O O . GLU A 1 288 ? -18.390 7.195 26.548 1.00 94.88 288 GLU A O 1
ATOM 2160 N N . TYR A 1 289 ? -16.615 6.242 27.532 1.00 95.00 289 TYR A N 1
ATOM 2161 C CA . TYR A 1 289 ? -15.883 6.031 26.299 1.00 95.00 289 TYR A CA 1
ATOM 2162 C C . TYR A 1 289 ? -15.555 4.562 26.120 1.00 95.00 289 TYR A C 1
ATOM 2164 O O . TYR A 1 289 ? -15.255 3.862 27.091 1.00 95.00 289 TYR A O 1
ATOM 2172 N N . TRP A 1 290 ? -15.575 4.103 24.874 1.00 95.44 290 TRP A N 1
ATOM 2173 C CA . TRP A 1 290 ? -15.078 2.786 24.512 1.00 95.44 290 TRP A CA 1
ATOM 2174 C C . TRP A 1 290 ? -13.546 2.795 24.537 1.00 95.44 290 TRP A C 1
ATOM 2176 O O . TRP A 1 290 ? -12.912 3.542 23.801 1.00 95.44 290 TRP A O 1
ATOM 2186 N N . VAL A 1 291 ? -12.936 2.005 25.421 1.00 96.44 291 VAL A N 1
ATOM 2187 C CA . VAL A 1 291 ? -11.485 2.071 25.685 1.00 96.44 291 VAL A CA 1
ATOM 2188 C C . VAL A 1 291 ? -10.753 0.761 25.459 1.00 96.44 291 VAL A C 1
ATOM 2190 O O . VAL A 1 291 ? -9.529 0.756 25.428 1.00 96.44 291 VAL A O 1
ATOM 2193 N N . GLU A 1 292 ? -11.464 -0.347 25.289 1.00 96.88 292 GLU A N 1
ATOM 2194 C CA . GLU A 1 292 ? -10.836 -1.631 25.011 1.00 96.88 292 GLU A CA 1
ATOM 2195 C C . GLU A 1 292 ? -11.717 -2.479 24.105 1.00 96.88 292 GLU A C 1
ATOM 2197 O O . GLU A 1 292 ? -12.934 -2.547 24.289 1.00 96.88 292 GLU A O 1
ATOM 2202 N N . ALA A 1 293 ? -11.097 -3.163 23.154 1.00 96.88 293 ALA A N 1
ATOM 2203 C CA . ALA A 1 293 ? -11.722 -4.202 22.367 1.00 96.88 293 ALA A CA 1
ATOM 2204 C C . ALA A 1 293 ? -10.957 -5.519 22.504 1.00 96.88 293 ALA A C 1
ATOM 2206 O O . ALA A 1 293 ? -9.730 -5.535 22.473 1.00 96.88 293 ALA A O 1
ATOM 2207 N N . ARG A 1 294 ? -11.669 -6.640 22.590 1.00 96.69 294 ARG A N 1
ATOM 2208 C CA . ARG A 1 294 ? -11.096 -7.977 22.419 1.00 96.69 294 ARG A CA 1
ATOM 2209 C C . ARG A 1 294 ? -11.675 -8.595 21.163 1.00 96.69 294 ARG A C 1
ATOM 2211 O O . ARG A 1 294 ? -12.890 -8.733 21.072 1.00 96.69 294 ARG A O 1
ATOM 2218 N N . LEU A 1 295 ? -10.807 -9.020 20.253 1.00 96.38 295 LEU A N 1
ATOM 2219 C CA . LEU A 1 295 ? -11.183 -9.802 19.080 1.00 96.38 295 LEU A CA 1
ATOM 2220 C C . LEU A 1 295 ? -10.703 -11.234 19.249 1.00 96.38 295 LEU A C 1
ATOM 2222 O O . LEU A 1 295 ? -9.566 -11.442 19.670 1.00 96.38 295 LEU A O 1
ATOM 2226 N N . CYS A 1 296 ? -11.532 -12.208 18.877 1.00 96.94 296 CYS A N 1
ATOM 2227 C CA . CYS A 1 296 ? -11.104 -13.598 18.719 1.00 96.94 296 CYS A CA 1
ATOM 2228 C C . CYS A 1 296 ? -11.268 -14.024 17.258 1.00 96.94 296 CYS A C 1
ATOM 2230 O O . CYS A 1 296 ? -12.288 -13.723 16.639 1.00 96.94 296 CYS A O 1
ATOM 2232 N N . GLN A 1 297 ? -10.259 -14.699 16.705 1.00 96.19 297 GLN A N 1
ATOM 2233 C CA . GLN A 1 297 ? -10.259 -15.153 15.311 1.00 96.19 297 GLN A CA 1
ATOM 2234 C C . GLN A 1 297 ? -10.231 -16.678 15.230 1.00 96.19 297 GLN A C 1
ATOM 2236 O O . GLN A 1 297 ? -9.893 -17.364 16.194 1.00 96.19 297 GLN A O 1
ATOM 2241 N N . GLY A 1 298 ? -10.600 -17.214 14.077 1.00 95.12 298 GLY A N 1
ATOM 2242 C CA . GLY A 1 298 ? -10.577 -18.645 13.808 1.00 95.12 298 GLY A CA 1
ATOM 2243 C C . GLY A 1 298 ? -10.594 -18.923 12.313 1.00 95.12 298 GLY A C 1
ATOM 2244 O O . GLY A 1 298 ? -10.624 -17.996 11.506 1.00 95.12 298 GLY A O 1
ATOM 2245 N N . GLN A 1 299 ? -10.590 -20.203 11.951 1.00 94.50 299 GLN A N 1
ATOM 2246 C CA . GLN A 1 299 ? -10.693 -20.646 10.562 1.00 94.50 299 GLN A CA 1
ATOM 2247 C C . GLN A 1 299 ? -12.139 -20.984 10.206 1.00 94.50 299 GLN A C 1
ATOM 2249 O O . GLN A 1 299 ? -12.805 -21.731 10.925 1.00 94.50 299 GLN A O 1
ATOM 2254 N N . ARG A 1 300 ? -12.612 -20.484 9.063 1.00 89.62 300 ARG A N 1
ATOM 2255 C CA . ARG A 1 300 ? -13.879 -20.882 8.445 1.00 89.62 300 ARG A CA 1
ATOM 2256 C C . ARG A 1 300 ? -13.695 -20.970 6.939 1.00 89.62 300 ARG A C 1
ATOM 2258 O O . ARG A 1 300 ? -13.237 -20.017 6.324 1.00 89.62 300 ARG A O 1
ATOM 2265 N N . SER A 1 301 ? -14.034 -22.115 6.349 1.00 89.62 301 SER A N 1
ATOM 2266 C CA . SER A 1 301 ? -13.941 -22.329 4.895 1.00 89.62 301 SER A CA 1
ATOM 2267 C C . SER A 1 301 ? -12.558 -21.996 4.302 1.00 89.62 301 SER A C 1
ATOM 2269 O O . SER A 1 301 ? -12.463 -21.430 3.219 1.00 89.62 301 SER A O 1
ATOM 2271 N N . GLY A 1 302 ? -11.481 -22.315 5.032 1.00 89.19 302 GLY A N 1
ATOM 2272 C CA . GLY A 1 302 ? -10.098 -22.032 4.617 1.00 89.19 302 GLY A CA 1
ATOM 2273 C C . GLY A 1 302 ? -9.650 -20.575 4.783 1.00 89.19 302 GLY A C 1
ATOM 2274 O O . GLY A 1 302 ? -8.562 -20.227 4.334 1.00 89.19 302 GLY A O 1
ATOM 2275 N N . GLN A 1 303 ? -10.467 -19.725 5.409 1.00 90.75 303 GLN A N 1
ATOM 2276 C CA . GLN A 1 303 ? -10.180 -18.311 5.632 1.00 90.75 303 GLN A CA 1
ATOM 2277 C C . GLN A 1 303 ? -10.141 -17.983 7.128 1.00 90.75 303 GLN A C 1
ATOM 2279 O O . GLN A 1 303 ? -10.985 -18.440 7.904 1.00 90.75 303 GLN A O 1
ATOM 2284 N N . THR A 1 304 ? -9.192 -17.135 7.529 1.00 93.88 304 THR A N 1
ATOM 2285 C CA . THR A 1 304 ? -9.169 -16.541 8.872 1.00 93.88 304 THR A CA 1
ATOM 2286 C C . THR A 1 304 ? -10.249 -15.470 8.980 1.00 93.88 304 THR A C 1
ATOM 2288 O O . THR A 1 304 ? -10.283 -14.563 8.153 1.00 93.88 304 THR A O 1
ATOM 2291 N N . ARG A 1 305 ? -11.091 -15.534 10.016 1.00 93.12 305 ARG A N 1
ATOM 2292 C CA . ARG A 1 305 ? -12.179 -14.568 10.263 1.00 93.12 305 ARG A CA 1
ATOM 2293 C C . ARG A 1 305 ? -12.272 -14.185 11.731 1.00 93.12 305 ARG A C 1
ATOM 2295 O O . ARG A 1 305 ? -11.795 -14.935 12.583 1.00 93.12 305 ARG A O 1
ATOM 2302 N N . ASN A 1 306 ? -12.925 -13.067 12.044 1.00 94.38 306 ASN A N 1
ATOM 2303 C CA . ASN A 1 306 ? -13.237 -12.687 13.422 1.00 94.38 306 ASN A CA 1
ATOM 2304 C C . ASN A 1 306 ? -14.555 -13.343 13.869 1.00 94.38 306 ASN A C 1
ATOM 2306 O O . ASN A 1 306 ? -15.610 -13.127 13.282 1.00 94.38 306 ASN A O 1
ATOM 2310 N N . PHE A 1 307 ? -14.488 -14.156 14.923 1.00 94.25 307 PHE A N 1
ATOM 2311 C CA . PHE A 1 307 ? -15.622 -14.921 15.457 1.00 94.25 307 PHE A CA 1
ATOM 2312 C C . PHE A 1 307 ? -16.277 -14.242 16.654 1.00 94.25 307 PHE A C 1
ATOM 2314 O O . PHE A 1 307 ? -17.417 -14.555 16.985 1.00 94.25 307 PHE A O 1
ATOM 2321 N N . TYR A 1 308 ? -15.549 -13.353 17.328 1.00 95.56 308 TYR A N 1
ATOM 2322 C CA . TYR A 1 308 ? -15.994 -12.701 18.548 1.00 95.56 308 TYR A CA 1
ATOM 2323 C C . TYR A 1 308 ? -15.417 -11.304 18.658 1.00 95.56 308 TYR A C 1
ATOM 2325 O O . TYR A 1 308 ? -14.239 -11.090 18.364 1.00 95.56 308 TYR A O 1
ATOM 2333 N N . SER A 1 309 ? -16.239 -10.395 19.169 1.00 95.38 309 SER A N 1
ATOM 2334 C CA . SER A 1 309 ? -15.818 -9.073 19.601 1.00 95.38 309 SER A CA 1
ATOM 2335 C C . SER A 1 309 ? -16.425 -8.752 20.962 1.00 95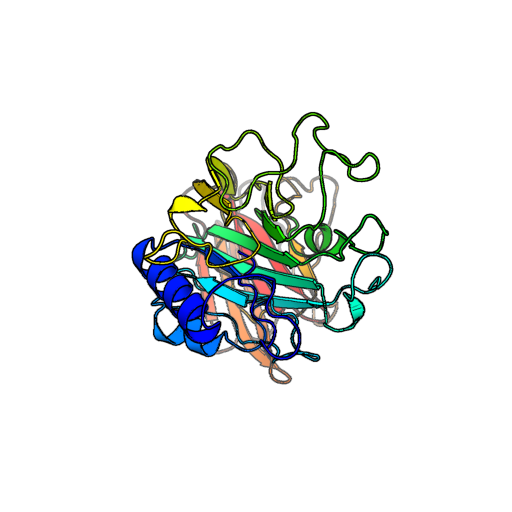.38 309 SER A C 1
ATOM 2337 O O . SER A 1 309 ? -17.598 -9.041 21.209 1.00 95.38 309 SER A O 1
ATOM 2339 N N . ARG A 1 310 ? -15.633 -8.139 21.842 1.00 97.31 310 ARG A N 1
ATOM 2340 C CA . ARG A 1 310 ? -16.090 -7.534 23.098 1.00 97.31 310 ARG A CA 1
ATOM 2341 C C . ARG A 1 310 ? -15.549 -6.126 23.213 1.00 97.31 310 ARG A C 1
ATOM 2343 O O . ARG A 1 310 ? -14.345 -5.943 23.100 1.00 97.31 310 ARG A O 1
ATOM 2350 N N . ALA A 1 311 ? -16.418 -5.175 23.518 1.00 97.44 311 ALA A N 1
ATOM 2351 C CA . ALA A 1 311 ? -16.059 -3.809 23.862 1.00 97.44 311 ALA A CA 1
ATOM 2352 C C . ALA A 1 311 ? -16.167 -3.599 25.379 1.00 97.44 311 ALA A C 1
ATOM 2354 O O . ALA A 1 311 ? -17.148 -4.030 25.990 1.00 97.44 311 ALA A O 1
ATOM 2355 N N . SER A 1 312 ? -15.186 -2.912 25.965 1.00 98.00 312 SER A N 1
ATOM 2356 C CA . SER A 1 312 ? -15.183 -2.466 27.363 1.00 98.00 312 SER A CA 1
ATOM 2357 C C . SER A 1 312 ? -15.083 -0.939 27.435 1.00 98.00 312 SER A C 1
ATOM 2359 O O . SER A 1 312 ? -14.351 -0.306 26.670 1.00 98.00 312 SER A O 1
ATOM 2361 N N . THR A 1 313 ? -15.820 -0.337 28.364 1.00 97.75 313 THR A N 1
ATOM 2362 C CA . THR A 1 313 ? -15.931 1.123 28.513 1.00 97.75 313 THR A CA 1
ATOM 2363 C C . THR A 1 313 ? -15.194 1.650 29.747 1.00 97.75 313 THR A C 1
ATOM 2365 O O . THR A 1 313 ? -14.833 0.883 30.640 1.00 97.75 313 THR A O 1
ATOM 2368 N N . THR A 1 314 ? -15.022 2.973 29.849 1.00 97.19 314 THR A N 1
ATOM 2369 C CA . THR A 1 314 ? -14.459 3.637 31.043 1.00 97.19 314 THR A CA 1
ATOM 2370 C C . THR A 1 314 ? -15.262 3.405 32.325 1.00 97.19 314 THR A C 1
ATOM 2372 O O . THR A 1 314 ? -14.711 3.572 33.408 1.00 97.19 314 THR A O 1
ATOM 2375 N N . SER A 1 315 ? -16.536 3.012 32.226 1.00 96.69 315 SER A N 1
ATOM 2376 C CA . SER A 1 315 ? -17.396 2.697 33.376 1.00 96.69 315 SER A CA 1
ATOM 2377 C C . SER A 1 315 ? -17.319 1.223 33.811 1.00 96.69 315 SER A C 1
ATOM 2379 O O . SER A 1 315 ? -18.016 0.809 34.735 1.00 96.69 315 SER A O 1
ATOM 2381 N N . GLY A 1 316 ? -16.514 0.404 33.122 1.00 96.25 316 GLY A N 1
ATOM 2382 C CA . GLY A 1 316 ? -16.429 -1.041 33.344 1.00 96.25 316 GLY A CA 1
ATOM 2383 C C . GLY A 1 316 ? -17.562 -1.847 32.698 1.00 96.25 316 GLY A C 1
ATOM 2384 O O . GLY A 1 316 ? -17.543 -3.077 32.762 1.00 96.25 316 GLY A O 1
ATOM 2385 N N . ARG A 1 317 ? -18.535 -1.199 32.039 1.00 97.62 317 ARG A N 1
ATOM 2386 C CA . ARG A 1 317 ? -19.582 -1.896 31.276 1.00 97.62 317 ARG A CA 1
ATOM 2387 C C . ARG A 1 317 ? -19.019 -2.490 29.994 1.00 97.62 317 ARG A C 1
ATOM 2389 O O . ARG A 1 317 ? -18.145 -1.889 29.362 1.00 97.62 317 ARG A O 1
ATOM 2396 N N . THR A 1 318 ? -19.563 -3.636 29.585 1.00 97.75 318 THR A N 1
ATOM 2397 C CA . THR A 1 318 ? -19.129 -4.339 28.373 1.00 97.75 318 THR A CA 1
ATOM 2398 C C . THR A 1 318 ? -20.287 -4.824 27.518 1.00 97.75 318 THR A C 1
ATOM 2400 O O . THR A 1 318 ? -21.324 -5.210 28.051 1.00 97.75 318 THR A O 1
ATOM 2403 N N . VAL A 1 319 ? -20.070 -4.889 26.206 1.00 96.50 319 VAL A N 1
ATOM 2404 C CA . VAL A 1 319 ? -20.949 -5.555 25.235 1.00 96.50 319 VAL A CA 1
ATOM 2405 C C . VAL A 1 319 ? -20.118 -6.537 24.420 1.00 96.50 319 VAL A C 1
ATOM 2407 O O . VAL A 1 319 ? -18.951 -6.270 24.141 1.00 96.50 319 VAL A O 1
ATOM 2410 N N . ALA A 1 320 ? -20.686 -7.686 24.069 1.00 95.81 320 ALA A N 1
ATOM 2411 C CA . ALA A 1 320 ? -20.007 -8.676 23.249 1.00 95.81 320 ALA A CA 1
ATOM 2412 C C . ALA A 1 320 ? -20.972 -9.363 22.284 1.00 95.81 320 ALA A C 1
ATOM 2414 O O . ALA A 1 320 ? -22.173 -9.454 22.553 1.00 95.81 320 ALA A O 1
ATOM 2415 N N . ALA A 1 321 ? -20.425 -9.867 21.183 1.00 93.25 321 ALA A N 1
ATOM 2416 C CA . ALA A 1 321 ? -21.139 -10.648 20.185 1.00 93.25 321 ALA A CA 1
ATOM 2417 C C . ALA A 1 321 ? -20.231 -11.743 19.608 1.00 93.25 321 ALA A C 1
ATOM 2419 O O . ALA A 1 321 ? -19.009 -11.586 19.551 1.00 93.25 321 ALA A O 1
ATOM 2420 N N . GLY A 1 322 ? -20.846 -12.843 19.165 1.00 92.69 322 GLY A N 1
ATOM 2421 C CA . GLY A 1 322 ? -20.158 -13.976 18.547 1.00 92.69 322 GLY A CA 1
ATOM 2422 C C . GLY A 1 322 ? -19.668 -15.042 19.536 1.00 92.69 322 GLY A C 1
ATOM 2423 O O . GLY A 1 322 ? -20.118 -15.111 20.680 1.00 92.69 322 GLY A O 1
ATOM 2424 N N . THR A 1 323 ? -18.745 -15.894 19.090 1.00 93.50 323 THR A N 1
ATOM 2425 C CA . THR A 1 323 ? -18.235 -17.053 19.839 1.00 93.50 323 THR A CA 1
ATOM 2426 C C . THR A 1 323 ? -16.739 -16.917 20.076 1.00 93.50 323 THR A C 1
ATOM 2428 O O . THR A 1 323 ? -15.947 -16.911 19.135 1.00 93.50 323 THR A O 1
ATOM 2431 N N . ALA A 1 324 ? -16.338 -16.796 21.343 1.00 96.44 324 ALA A N 1
ATOM 2432 C CA . ALA A 1 324 ? -14.933 -16.652 21.697 1.00 96.44 324 ALA A CA 1
ATOM 2433 C C . ALA A 1 324 ? -14.122 -17.886 21.272 1.00 96.44 324 ALA A C 1
ATOM 2435 O O . ALA A 1 324 ? -14.532 -19.025 21.489 1.00 96.44 324 ALA A O 1
ATOM 2436 N N . THR A 1 325 ? -12.942 -17.641 20.711 1.00 97.00 325 THR A N 1
ATOM 2437 C CA . THR A 1 325 ? -11.939 -18.664 20.398 1.00 97.00 325 THR A CA 1
ATOM 2438 C C . THR A 1 325 ? -10.710 -18.477 21.295 1.00 97.00 325 THR A C 1
ATOM 2440 O O . THR A 1 325 ? -10.599 -17.488 22.029 1.00 97.00 325 THR A O 1
ATOM 2443 N N . GLN A 1 326 ? -9.786 -19.441 21.257 1.00 95.69 326 GLN A N 1
ATOM 2444 C CA . GLN A 1 326 ? -8.529 -19.373 22.012 1.00 95.69 326 GLN A CA 1
ATOM 2445 C C . GLN A 1 326 ? -7.515 -18.402 21.394 1.00 95.69 326 GLN A C 1
ATOM 2447 O O . GLN A 1 326 ? -6.681 -17.862 22.113 1.00 95.69 326 GLN A O 1
ATOM 2452 N N . ASP A 1 327 ? -7.609 -18.147 20.088 1.00 96.88 327 ASP A N 1
ATOM 2453 C CA . ASP A 1 327 ? -6.790 -17.150 19.406 1.00 96.88 327 ASP A CA 1
ATOM 2454 C C . ASP A 1 327 ? -7.480 -15.786 19.506 1.00 96.88 327 ASP A C 1
ATOM 2456 O O . ASP A 1 327 ? -8.424 -15.483 18.764 1.00 96.88 327 ASP A O 1
ATOM 2460 N N . TYR A 1 328 ? -7.010 -14.948 20.430 1.00 95.56 328 TYR A N 1
ATOM 2461 C CA . TYR A 1 328 ? -7.543 -13.609 20.667 1.00 95.56 328 TYR A CA 1
ATOM 2462 C C . TYR A 1 328 ? -6.448 -12.560 20.861 1.00 95.56 328 TYR A C 1
ATOM 2464 O O . TYR A 1 328 ? -5.333 -12.871 21.267 1.00 95.56 328 TYR A O 1
ATOM 2472 N N . ALA A 1 329 ? -6.801 -11.300 20.618 1.00 94.62 329 ALA A N 1
ATOM 2473 C CA . ALA A 1 329 ? -5.984 -10.146 20.975 1.00 94.62 329 ALA A CA 1
ATOM 2474 C C . ALA A 1 329 ? -6.844 -9.049 21.607 1.00 94.62 329 ALA A C 1
ATOM 2476 O O . ALA A 1 329 ? -8.041 -8.937 21.315 1.00 94.62 329 ALA A O 1
ATOM 2477 N N . THR A 1 330 ? -6.210 -8.246 22.459 1.00 94.75 330 THR A N 1
ATOM 2478 C CA . THR A 1 330 ? -6.821 -7.093 23.121 1.00 94.75 330 THR A CA 1
ATOM 2479 C C . THR A 1 330 ? -6.198 -5.800 22.601 1.00 94.75 330 THR A C 1
ATOM 2481 O O . THR A 1 330 ? -4.980 -5.676 22.472 1.00 94.75 330 THR A O 1
ATOM 2484 N N . PHE A 1 331 ? -7.059 -4.832 22.326 1.00 95.19 331 PHE A N 1
ATOM 2485 C CA . PHE A 1 331 ? -6.752 -3.530 21.761 1.00 95.19 331 PHE A CA 1
ATOM 2486 C C . PHE A 1 331 ? -7.226 -2.472 22.744 1.00 95.19 331 PHE A C 1
ATOM 2488 O O . PHE A 1 331 ? -8.428 -2.257 22.886 1.00 95.19 331 PHE A O 1
ATOM 2495 N N . SER A 1 332 ? -6.296 -1.829 23.438 1.00 94.62 332 SER A N 1
ATOM 2496 C CA . SER A 1 332 ? -6.608 -0.821 24.453 1.00 94.62 332 SER A CA 1
ATOM 2497 C C . SER A 1 332 ? -6.292 0.564 23.907 1.00 94.62 332 SER A C 1
ATOM 2499 O O . SER A 1 332 ? -5.212 0.781 23.366 1.00 94.62 332 SER A O 1
ATOM 2501 N N . ALA A 1 333 ? -7.218 1.507 24.048 1.00 93.75 333 ALA A N 1
ATOM 2502 C CA . ALA A 1 333 ? -6.962 2.894 23.696 1.00 93.75 333 ALA A CA 1
ATOM 2503 C C . ALA A 1 333 ? -5.856 3.476 24.599 1.00 93.75 333 ALA A C 1
ATOM 2505 O O . ALA A 1 333 ? -5.871 3.226 25.811 1.00 93.75 333 ALA A O 1
ATOM 2506 N N . PRO A 1 334 ? -4.917 4.271 24.053 1.00 90.25 334 PRO A N 1
ATOM 2507 C CA . PRO A 1 334 ? -3.923 4.968 24.861 1.00 90.25 334 PRO A CA 1
ATOM 2508 C C . PRO A 1 334 ? -4.560 5.871 25.926 1.00 90.25 334 PRO A C 1
ATOM 2510 O O . PRO A 1 334 ? -5.708 6.305 25.805 1.00 90.25 334 PRO A O 1
ATOM 2513 N N . SER A 1 335 ? -3.793 6.226 26.960 1.00 91.69 335 SER A N 1
ATOM 2514 C CA . SER A 1 335 ? -4.246 7.216 27.945 1.00 91.69 335 SER A CA 1
ATOM 2515 C C . SER A 1 335 ? -4.631 8.531 27.255 1.00 91.69 335 SER A C 1
ATOM 2517 O O . SER A 1 335 ? -3.879 9.043 26.429 1.00 91.69 335 SER A O 1
ATOM 2519 N N . GLY A 1 336 ? -5.812 9.064 27.580 1.00 92.88 336 GLY A N 1
ATOM 2520 C CA . GLY A 1 336 ? -6.376 10.258 26.934 1.00 92.88 336 GLY A CA 1
ATOM 2521 C C . GLY A 1 336 ? -7.059 10.011 25.583 1.00 92.88 336 GLY A C 1
ATOM 2522 O O . GLY A 1 336 ? -7.586 10.958 25.013 1.00 92.88 336 GLY A O 1
ATOM 2523 N N . TRP A 1 337 ? -7.098 8.767 25.098 1.00 93.38 337 TRP A N 1
ATOM 2524 C CA . TRP A 1 337 ? -7.734 8.378 23.838 1.00 93.38 337 TRP A CA 1
ATOM 2525 C C . TRP A 1 337 ? -8.878 7.384 24.073 1.00 93.38 337 TRP A C 1
ATOM 2527 O O . TRP A 1 337 ? -9.023 6.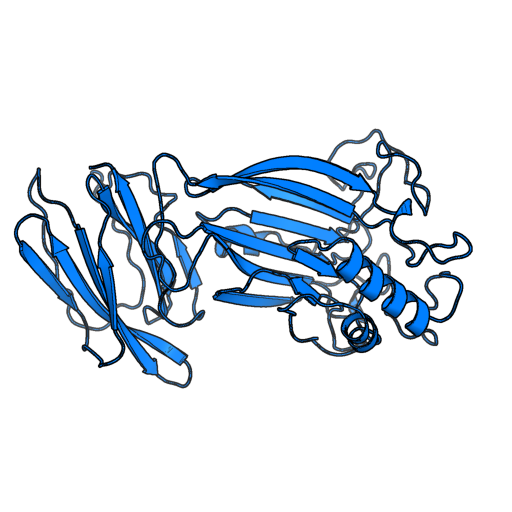805 25.156 1.00 93.38 337 TRP A O 1
ATOM 2537 N N . HIS A 1 338 ? -9.702 7.187 23.052 1.00 94.00 338 HIS A N 1
ATOM 2538 C CA . HIS A 1 338 ? -10.762 6.184 23.007 1.00 94.00 338 HIS A CA 1
ATOM 2539 C C . HIS A 1 338 ? -10.891 5.574 21.605 1.00 94.00 338 HIS A C 1
ATOM 2541 O O . HIS A 1 338 ? -10.309 6.090 20.653 1.00 94.00 338 HIS A O 1
ATOM 2547 N N . ILE A 1 339 ? -11.618 4.467 21.481 1.00 94.06 339 ILE A N 1
ATOM 2548 C CA . ILE A 1 339 ? -11.930 3.838 20.196 1.00 94.06 339 ILE A CA 1
ATOM 2549 C C . ILE A 1 339 ? -13.175 4.506 19.609 1.00 94.06 339 ILE A C 1
ATOM 2551 O O . ILE A 1 339 ? -14.186 4.647 20.298 1.00 94.06 339 ILE A O 1
ATOM 2555 N N . VAL A 1 340 ? -13.099 4.892 18.336 1.00 91.00 340 VAL A N 1
ATOM 2556 C CA . VAL A 1 340 ? -14.127 5.709 17.658 1.00 91.00 340 VAL A CA 1
ATOM 2557 C C . VAL A 1 340 ? -14.712 5.073 16.412 1.00 91.00 340 VAL A C 1
ATOM 2559 O O . VAL A 1 340 ? -15.693 5.570 15.870 1.00 91.00 340 VAL A O 1
ATOM 2562 N N . GLY A 1 341 ? -14.122 3.978 15.954 1.00 91.94 341 GLY A N 1
ATOM 2563 C CA . GLY A 1 341 ? -14.559 3.304 14.749 1.00 91.94 341 GLY A CA 1
ATOM 2564 C C . GLY A 1 341 ? -13.577 2.232 14.332 1.00 91.94 341 GLY A C 1
ATOM 2565 O O . GLY A 1 341 ? -12.693 1.827 15.097 1.00 91.94 341 GLY A O 1
ATOM 2566 N N . PHE A 1 342 ? -13.743 1.792 13.096 1.00 92.69 342 PHE A N 1
ATOM 2567 C CA . PHE A 1 342 ? -13.043 0.649 12.558 1.00 92.69 342 PHE A CA 1
ATOM 2568 C C . PHE A 1 342 ? -12.451 0.943 11.181 1.00 92.69 342 PHE A C 1
ATOM 2570 O O . PHE A 1 342 ? -12.927 1.790 10.421 1.00 92.69 342 PHE A O 1
ATOM 2577 N N . LEU A 1 343 ? -11.431 0.168 10.832 1.00 93.38 343 LEU A N 1
ATOM 2578 C CA . LEU A 1 343 ? -11.109 -0.121 9.443 1.00 93.38 343 LEU A CA 1
ATOM 2579 C C . LEU A 1 343 ? -11.059 -1.626 9.266 1.00 93.38 343 LEU A C 1
ATOM 2581 O O . LEU A 1 343 ? -10.697 -2.344 10.198 1.00 93.38 343 LEU A O 1
ATOM 2585 N N . GLY A 1 344 ? -11.359 -2.125 8.078 1.00 94.50 344 GLY A N 1
ATOM 2586 C CA . GLY A 1 344 ? -11.319 -3.561 7.901 1.00 94.50 344 GLY A CA 1
ATOM 2587 C C . GLY A 1 344 ? -11.934 -4.045 6.617 1.00 94.50 344 GLY A C 1
ATOM 2588 O O . GLY A 1 344 ? -12.105 -3.308 5.649 1.00 94.50 344 GLY A O 1
ATOM 2589 N N . GLN A 1 345 ? -12.223 -5.336 6.621 1.00 93.62 345 GLN A N 1
ATOM 2590 C CA . GLN A 1 345 ? -12.813 -6.012 5.487 1.00 93.62 345 GLN A CA 1
ATOM 2591 C C . GLN A 1 345 ? -13.952 -6.892 5.956 1.00 93.62 345 GLN A C 1
ATOM 2593 O O . GLN A 1 345 ? -13.862 -7.541 7.005 1.00 93.62 345 GLN A O 1
ATOM 2598 N N . ALA A 1 346 ? -15.027 -6.859 5.186 1.00 92.25 346 ALA A N 1
ATOM 2599 C CA . ALA A 1 346 ? -16.239 -7.571 5.509 1.00 92.25 346 ALA A CA 1
ATOM 2600 C C . ALA A 1 346 ? -16.981 -8.035 4.257 1.00 92.25 346 ALA A C 1
ATOM 2602 O O . ALA A 1 346 ? -16.876 -7.445 3.181 1.00 92.25 346 ALA A O 1
ATOM 2603 N N . GLY A 1 347 ? -17.786 -9.070 4.443 1.00 88.38 347 GLY A N 1
ATOM 2604 C CA . GLY A 1 347 ? -18.835 -9.506 3.532 1.00 88.38 347 GLY A CA 1
ATOM 2605 C C . GLY A 1 347 ? -20.014 -9.992 4.365 1.00 88.38 347 GLY A C 1
ATOM 2606 O O . GLY A 1 347 ? -20.507 -9.266 5.228 1.00 88.38 347 GLY A O 1
ATOM 2607 N N . ASP A 1 348 ? -20.396 -11.255 4.188 1.00 86.81 348 ASP A N 1
ATOM 2608 C CA . ASP A 1 348 ? -21.355 -11.919 5.080 1.00 86.81 348 ASP A CA 1
ATOM 2609 C C . ASP A 1 348 ? -20.819 -12.052 6.523 1.00 86.81 348 ASP A C 1
ATOM 2611 O O . ASP A 1 348 ? -21.582 -12.241 7.472 1.00 86.81 348 ASP A O 1
ATOM 2615 N N . GLU A 1 349 ? -19.507 -11.900 6.723 1.00 87.06 349 GLU A N 1
ATOM 2616 C CA . GLU A 1 349 ? -18.828 -11.911 8.018 1.00 87.06 349 GLU A CA 1
ATOM 2617 C C . GLU A 1 349 ? -17.820 -10.754 8.162 1.00 87.06 349 GLU A C 1
ATOM 2619 O O . GLU A 1 349 ? -17.529 -10.039 7.206 1.00 87.06 349 GLU A O 1
ATOM 2624 N N . LEU A 1 350 ? -17.291 -10.557 9.379 1.00 91.56 350 LEU A N 1
ATOM 2625 C CA . LEU A 1 350 ? -16.157 -9.663 9.642 1.00 91.56 350 LEU A CA 1
ATOM 2626 C C . LEU A 1 350 ? -14.842 -10.435 9.477 1.00 91.56 350 LEU A C 1
ATOM 2628 O O . LEU A 1 350 ? -14.439 -11.205 10.355 1.00 91.56 350 LEU A O 1
ATOM 2632 N N . ASP A 1 351 ? -14.156 -10.221 8.361 1.00 93.69 351 ASP A N 1
ATOM 2633 C CA . ASP A 1 351 ? -12.945 -10.960 8.007 1.00 93.69 351 ASP A CA 1
ATOM 2634 C C . ASP A 1 351 ? -11.697 -10.340 8.637 1.00 93.69 351 ASP A C 1
ATOM 2636 O O . ASP A 1 351 ? -10.943 -11.044 9.310 1.00 93.69 351 ASP A O 1
ATOM 2640 N N . GLN A 1 352 ? -11.534 -9.018 8.519 1.00 94.56 352 GLN A N 1
ATOM 2641 C CA . GLN A 1 352 ? -10.409 -8.260 9.073 1.00 94.56 352 GLN A CA 1
ATOM 2642 C C . GLN A 1 352 ? -10.891 -7.017 9.815 1.00 94.56 352 GLN A C 1
ATOM 2644 O O . GLN A 1 352 ? -11.811 -6.346 9.354 1.00 94.56 352 GLN A O 1
ATOM 2649 N N . LEU A 1 353 ? -10.233 -6.663 10.920 1.00 94.38 353 LEU A N 1
ATOM 2650 C CA . LEU A 1 353 ? -10.560 -5.467 11.687 1.00 94.38 353 LEU A CA 1
ATOM 2651 C C . LEU A 1 353 ? -9.318 -4.811 12.297 1.00 94.38 353 LEU A C 1
ATOM 2653 O O . LEU A 1 353 ? -8.436 -5.492 12.814 1.00 94.38 353 LEU A O 1
ATOM 2657 N N . ALA A 1 354 ? -9.294 -3.488 12.270 1.00 94.38 354 ALA A N 1
ATOM 2658 C CA . ALA A 1 354 ? -8.450 -2.608 13.059 1.00 94.38 354 ALA A CA 1
ATOM 2659 C C . ALA A 1 354 ? -9.339 -1.553 13.731 1.00 94.38 354 ALA A C 1
ATOM 2661 O O . ALA A 1 354 ? -10.451 -1.274 13.275 1.00 94.38 354 ALA A O 1
ATOM 2662 N N . PHE A 1 355 ? -8.842 -0.963 14.811 1.00 94.44 355 PHE A N 1
ATOM 2663 C CA . PHE A 1 355 ? -9.547 0.051 15.584 1.00 94.44 355 PHE A CA 1
ATOM 2664 C C . PHE A 1 355 ? -8.981 1.428 15.291 1.00 94.44 355 PHE A C 1
ATOM 2666 O O . PHE A 1 355 ? -7.764 1.595 15.238 1.00 94.44 355 PHE A O 1
ATOM 2673 N N . VAL A 1 356 ? -9.867 2.407 15.137 1.00 94.00 356 VAL A N 1
ATOM 2674 C CA . VAL A 1 356 ? -9.515 3.823 15.040 1.00 94.00 356 VAL A CA 1
ATOM 2675 C C . VAL A 1 356 ? -9.566 4.429 16.433 1.00 94.00 356 VAL A C 1
ATOM 2677 O O . VAL A 1 356 ? -10.544 4.236 17.157 1.00 94.00 356 VAL A O 1
ATOM 2680 N N . TYR A 1 357 ? -8.543 5.198 16.786 1.00 93.38 357 TYR A N 1
ATOM 2681 C CA . TYR A 1 357 ? -8.461 5.932 18.040 1.00 93.38 357 TYR A CA 1
ATOM 2682 C C . TYR A 1 357 ? -8.523 7.437 17.800 1.00 93.38 357 TYR A C 1
ATOM 2684 O O . TYR A 1 357 ? -7.899 7.927 16.859 1.00 93.38 357 TYR A O 1
ATOM 2692 N N . ALA A 1 358 ? -9.189 8.160 18.701 1.00 92.12 358 ALA A N 1
ATOM 2693 C CA . ALA A 1 358 ? -9.144 9.622 18.791 1.00 92.12 358 ALA A CA 1
ATOM 2694 C C . ALA A 1 358 ? -8.942 10.086 20.249 1.00 92.12 358 ALA A C 1
ATOM 2696 O O . ALA A 1 358 ? -9.208 9.302 21.170 1.00 92.12 358 ALA A O 1
ATOM 2697 N N . PRO A 1 359 ? -8.471 11.324 20.488 1.00 91.31 359 PRO A N 1
ATOM 2698 C CA . PRO A 1 359 ? -8.463 11.934 21.819 1.00 91.31 359 PRO A CA 1
ATOM 2699 C C . PRO A 1 359 ? -9.884 12.069 22.402 1.00 91.31 359 PRO A C 1
ATOM 2701 O O . PRO A 1 359 ? -10.838 12.238 21.647 1.00 91.31 359 PRO A O 1
ATOM 2704 N N . LYS A 1 360 ? -10.009 11.983 23.733 1.00 89.19 360 LYS A N 1
ATOM 2705 C CA . LYS A 1 360 ? -11.285 12.064 24.478 1.00 89.19 360 LYS A CA 1
ATOM 2706 C C . LYS A 1 360 ? -11.933 13.444 24.515 1.00 89.19 360 LYS A C 1
ATOM 2708 O O . LYS A 1 360 ? -11.176 14.441 24.501 1.00 89.19 360 LYS A O 1
#

Foldseek 3Di:
DAQLQAPVVVPVQPFDDDSLVLLLLVLLLCQVVVDAKDKYFQQAHNVVSSVVRHDQPDKDDFQHHWARTRRIMMGHVWDFQDKDWDFFPDADPPAHNGNRHRFGKMKTWTFPDDDPPFFWATAIEIEIEGDAHADLDDGDDPVCCVFAVVQHKYKYWYQQNADCCDPSRPDPNDADAADQVGPDDRHDDSTDIDIDAGLFKDKDWPDKDQCRQSSADPVRTHSHPGRDIDTDIDMDGRPFKHKGDKDFHQDATWDDCRVVPDDVPVVDDDDFAAPDDDDDDDDADPPKFFFKKKWAWDDDPNTIATFKMKTAMPVRDIDMTGDHDPHMDMRGAPVQKGWDDWTAHYDNGGGMIMTMMGGD

Radius of gyration: 23.05 Å; chains: 1; bounding box: 58×44×64 Å

Organism: NCBI:txid92902

InterPro domains:
  IPR001229 Jacalin-like lectin domain [PF01419] (271-355)
  IPR001229 Jacalin-like lectin domain [SM00915] (232-359)
  IPR036404 Jacalin-like lectin domain superfamily [G3DSA:2.100.10.30] (229-359)
  IPR036404 Jacalin-like lectin domain superfamily [SSF51101] (240-359)
  IPR036691 Endonuclease/exonuclease/phosphatase superfamily [G3DSA:3.60.10.10] (1-228)
  IPR036691 Endonuclease/exonuclease/phosphatase superfamily [SSF56219] (2-233)

pLDDT: mean 87.51, std 12.26, range [43.84, 98.5]

Secondary structure (DSSP, 8-state):
-B---S-TTT--TT--S-HHHHHHHHHHHHHHHT-SEEEEBS-SS-HHHHHHH---SEEPPP--STTT----EEEESS-EEEEEEEE-SS---SSSSGGGTT-EEEEEEEEEE--TT-SSSBEEEEEEEEEPPSSS-S---THHHHHH-TTSEEEEEEE----TTSTTS-S----PBPPSS-S-SSSB-SEEEEEE-BTTEEEEEEEEEE-GGGSB-TTS-BSSSSPPEEEEEEEEE-SS-EEPPPEE-S-SEEEESTTS-S--TT------S-S-S-----PPPTT--EEEEEEEEEEETTEEEEEEEEEEETTS-EEEEE---SSEEEEEPPTTEEEEEEEEEESSSEEEEEEEEEE-